Protein AF-A0A9E2DQK9-F1 (afdb_monomer)

Nearest PDB structures (foldseek):
  6omr-assembly1_B  TM=9.273E-01  e=5.632E-15  Streptomyces platensis
  8sma-assembly2_J  TM=7.903E-01  e=8.355E-11  Litorilinea aerophila
  8sm7-assembly2_G  TM=8.097E-01  e=6.179E-10  Paenibacillus sp. Y412MC10
  8fum-assembly1_H  TM=8.083E-01  e=1.245E-09  Rhodococcus wratislaviensis NBRC 100605
  6m1w-assembly1_B-2  TM=7.989E-01  e=7.170E-09  Rhodococcus wratislaviensis

Foldseek 3Di:
DPDLVVLLVVLVVVLVVVAQEDEDELAEPVDGPLDPSCLSVLVSCLVSNYEYEHEFCRYPDNDPPPCPCPVPPNCSVVCCVLVSLVSNLRNLCSCLLSCSCVVRVRHAYEYEDSAALCVLVSQVVQQVCCVVPVVPRPPNDPDRSLVSCLRHAAYEDQQDLSNVVRCVRNPLLRAAYDQPPPDPPGCPPNSVVSLCVSCVPPDPVSSCNHHPVNCCVSRVDD

pLDDT: mean 92.88, std 10.46, range [49.72, 98.81]

Secondary structure (DSSP, 8-state):
---HHHHHHHHHHHHHTT--EEEEES--TTS-TTSGGGHHHHHHHHHTT-EEEEESS--S-----TTSSTTTTSSHHHHHHHHHHHTTHHHHHHHHHTTHHHH-TT--EEEESS-SHHHHHHHHHHHHHHHHHTTT-SSPPSS-HHHHHHHHEEEEESS-HHHHHTHHHH-GGGEEE---TTSTTS-TT-HHHHHHHHTTTS-HHHHHIIIIIHHHHHHT--

Structure (mmCIF, N/CA/C/O backbone):
data_AF-A0A9E2DQK9-F1
#
_entry.id   AF-A0A9E2DQK9-F1
#
loop_
_atom_site.group_PDB
_atom_site.id
_atom_site.type_symbol
_atom_site.label_atom_id
_atom_site.label_alt_id
_atom_site.la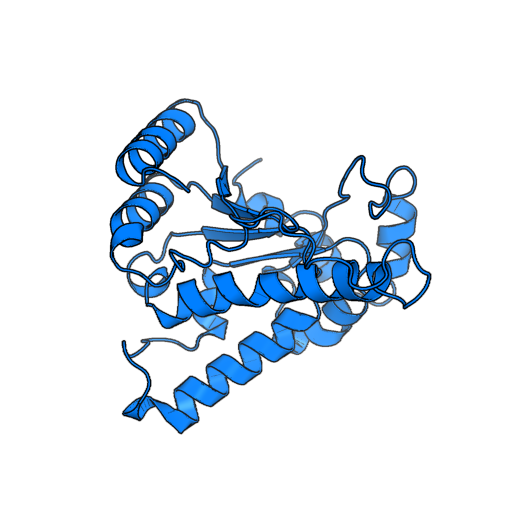bel_comp_id
_atom_site.label_asym_id
_atom_site.label_entity_id
_atom_site.label_seq_id
_atom_site.pdbx_PDB_ins_code
_atom_site.Cartn_x
_atom_site.Cartn_y
_atom_site.Cartn_z
_atom_site.occupancy
_atom_site.B_iso_or_equiv
_atom_site.auth_seq_id
_atom_site.auth_comp_id
_atom_site.auth_asym_id
_atom_site.auth_atom_id
_atom_site.pdbx_PDB_model_num
ATOM 1 N N . MET A 1 1 ? 12.328 -12.693 -3.551 1.00 64.44 1 MET A N 1
ATOM 2 C CA . MET A 1 1 ? 11.621 -13.554 -4.531 1.00 64.44 1 MET A CA 1
ATOM 3 C C . MET A 1 1 ? 12.653 -14.194 -5.448 1.00 64.44 1 MET A C 1
ATOM 5 O O . MET A 1 1 ? 13.325 -13.473 -6.171 1.00 64.44 1 MET A O 1
ATOM 9 N N . ILE A 1 2 ? 12.853 -15.509 -5.353 1.00 76.00 2 ILE A N 1
ATOM 10 C CA . ILE A 1 2 ? 14.052 -16.164 -5.909 1.00 76.00 2 ILE A CA 1
ATOM 11 C C . ILE A 1 2 ? 13.839 -16.570 -7.382 1.00 76.00 2 ILE A C 1
ATOM 13 O O . ILE A 1 2 ? 14.651 -16.201 -8.230 1.00 76.00 2 ILE A O 1
ATOM 17 N N . ASP A 1 3 ? 12.707 -17.207 -7.713 1.00 91.00 3 ASP A N 1
ATOM 18 C CA . ASP A 1 3 ? 12.372 -17.692 -9.065 1.00 91.00 3 ASP A CA 1
ATOM 19 C C . ASP A 1 3 ? 10.977 -17.214 -9.514 1.00 91.00 3 ASP A C 1
ATOM 21 O O . ASP A 1 3 ? 9.952 -17.694 -9.030 1.00 91.00 3 ASP A O 1
ATOM 25 N N . LEU A 1 4 ? 10.946 -16.286 -10.476 1.00 93.19 4 LEU A N 1
ATOM 26 C CA . LEU A 1 4 ? 9.712 -15.691 -11.000 1.00 93.19 4 LEU A CA 1
ATOM 27 C C . LEU A 1 4 ? 8.850 -16.670 -11.804 1.00 93.19 4 LEU A C 1
ATOM 29 O O . LEU A 1 4 ? 7.625 -16.557 -11.797 1.00 93.19 4 LEU A O 1
ATOM 33 N N . GLN A 1 5 ? 9.457 -17.638 -12.494 1.00 94.50 5 GLN A N 1
ATOM 34 C CA . GLN A 1 5 ? 8.692 -18.617 -13.267 1.00 94.50 5 GLN A CA 1
ATOM 35 C C . GLN A 1 5 ? 7.930 -19.560 -12.339 1.00 94.50 5 GLN A C 1
ATOM 37 O O . GLN A 1 5 ? 6.787 -19.916 -12.626 1.00 94.50 5 GLN A O 1
ATOM 42 N N . GLN A 1 6 ? 8.549 -19.946 -11.223 1.00 96.69 6 GLN A N 1
ATOM 43 C CA . GLN A 1 6 ? 7.871 -20.719 -10.187 1.00 96.69 6 GLN A CA 1
ATOM 44 C C . GLN A 1 6 ? 6.824 -19.880 -9.458 1.00 96.69 6 GLN A C 1
ATOM 46 O O . GLN A 1 6 ? 5.731 -20.384 -9.222 1.00 96.69 6 GLN A O 1
ATOM 51 N N . SER A 1 7 ? 7.094 -18.596 -9.184 1.00 96.38 7 SER A N 1
ATOM 52 C CA . SER A 1 7 ? 6.088 -17.697 -8.602 1.00 96.38 7 SER A CA 1
ATOM 53 C C . SER A 1 7 ? 4.817 -17.628 -9.450 1.00 96.38 7 SER A C 1
ATOM 55 O O . SER A 1 7 ? 3.735 -17.771 -8.900 1.00 96.38 7 SER A O 1
ATOM 57 N N . VAL A 1 8 ? 4.926 -17.508 -10.779 1.00 97.88 8 VAL A N 1
ATOM 58 C CA . VAL A 1 8 ? 3.760 -17.517 -11.687 1.00 97.88 8 VAL A CA 1
ATOM 59 C C . VAL A 1 8 ? 2.959 -18.817 -11.574 1.00 97.88 8 VAL A C 1
ATOM 61 O O . VAL A 1 8 ? 1.744 -18.776 -11.396 1.00 97.88 8 VAL A O 1
ATOM 64 N N . LYS A 1 9 ? 3.628 -19.977 -11.614 1.00 97.88 9 LYS A N 1
ATOM 65 C CA . LYS A 1 9 ? 2.953 -21.278 -11.446 1.00 97.88 9 LYS A CA 1
ATOM 66 C C . LYS A 1 9 ? 2.258 -21.389 -10.092 1.00 97.88 9 LYS A C 1
ATOM 68 O O . LYS A 1 9 ? 1.197 -22.002 -9.993 1.00 97.88 9 LYS A O 1
ATOM 73 N N . GLU A 1 10 ? 2.856 -20.808 -9.058 1.00 97.94 10 GLU A N 1
ATOM 74 C CA . GLU A 1 10 ? 2.283 -20.802 -7.722 1.00 97.94 10 GLU A CA 1
ATOM 75 C C . GLU A 1 10 ? 1.026 -19.932 -7.650 1.00 97.94 10 GLU A C 1
ATOM 77 O O . GLU A 1 10 ? 0.042 -20.381 -7.068 1.00 97.94 10 GLU A O 1
ATOM 82 N N . VAL A 1 11 ? 0.996 -18.769 -8.319 1.00 98.31 11 VAL A N 1
ATOM 83 C CA . VAL A 1 11 ? -0.226 -17.951 -8.467 1.00 98.31 11 VAL A CA 1
ATOM 84 C C . VAL A 1 11 ? -1.362 -18.777 -9.067 1.00 98.31 11 VAL A C 1
ATOM 86 O O . VAL A 1 11 ? -2.445 -18.859 -8.488 1.00 98.31 11 VAL A O 1
ATOM 89 N N . GLU A 1 12 ? -1.109 -19.461 -10.184 1.00 97.69 12 GLU A N 1
ATOM 90 C CA . GLU A 1 12 ? -2.116 -20.307 -10.835 1.00 97.69 12 GLU A CA 1
ATOM 91 C C . GLU A 1 12 ? -2.597 -21.443 -9.918 1.00 97.69 12 GLU A C 1
ATOM 93 O O . GLU A 1 12 ? -3.779 -21.802 -9.910 1.00 97.69 12 GLU A O 1
ATOM 98 N N . ARG A 1 13 ? -1.680 -22.043 -9.148 1.00 98.38 13 ARG A N 1
ATOM 99 C CA . ARG A 1 13 ? -1.986 -23.141 -8.226 1.00 98.38 13 ARG A CA 1
ATOM 100 C C . ARG A 1 13 ? -2.865 -22.669 -7.070 1.00 98.38 13 ARG A C 1
ATOM 102 O O . ARG A 1 13 ? -3.859 -23.331 -6.772 1.00 98.38 13 ARG A O 1
ATOM 109 N N . VAL A 1 14 ? -2.519 -21.554 -6.423 1.00 98.00 14 VAL A N 1
ATOM 110 C CA . VAL A 1 14 ? -3.283 -21.035 -5.276 1.00 98.00 14 VAL A CA 1
ATOM 111 C C . VAL A 1 14 ? -4.630 -20.464 -5.713 1.00 98.00 14 VAL A C 1
ATOM 113 O O . VAL A 1 14 ? -5.622 -20.681 -5.020 1.00 98.00 14 VAL A O 1
ATOM 116 N N . ALA A 1 15 ? -4.709 -19.856 -6.901 1.00 97.50 15 ALA A N 1
ATOM 117 C CA . ALA A 1 15 ? -5.976 -19.422 -7.484 1.00 97.50 15 ALA A CA 1
ATOM 118 C C . ALA A 1 15 ? -6.939 -20.602 -7.687 1.00 97.50 15 ALA A C 1
ATOM 120 O O . ALA A 1 15 ? -8.089 -20.549 -7.254 1.00 97.50 15 ALA A O 1
ATOM 121 N N . LYS A 1 16 ? -6.460 -21.724 -8.250 1.00 97.69 16 LYS A N 1
ATOM 122 C CA . LYS A 1 16 ? -7.256 -22.964 -8.383 1.00 97.69 16 LYS A CA 1
ATOM 123 C C . LYS A 1 16 ? -7.689 -23.545 -7.036 1.00 97.69 16 LYS A C 1
ATOM 125 O O . LYS A 1 16 ? -8.724 -24.199 -6.966 1.00 97.69 16 LYS A O 1
ATOM 130 N N . ALA A 1 17 ? -6.908 -23.316 -5.983 1.00 97.88 17 ALA A N 1
ATOM 131 C CA . ALA A 1 17 ? -7.240 -23.727 -4.623 1.00 97.88 17 ALA A CA 1
ATOM 132 C C . ALA A 1 17 ? -8.202 -22.759 -3.902 1.00 97.88 17 ALA A C 1
ATOM 134 O O . ALA A 1 17 ? -8.588 -23.033 -2.769 1.00 97.88 17 ALA A O 1
ATOM 135 N N . GLY A 1 18 ? -8.608 -21.655 -4.540 1.00 96.25 18 GLY A N 1
ATOM 136 C CA . GLY A 1 18 ? -9.564 -20.691 -3.991 1.00 96.25 18 GLY A CA 1
ATOM 137 C C . GLY A 1 18 ? -8.944 -19.572 -3.151 1.00 96.25 18 GLY A C 1
ATOM 138 O O . GLY A 1 18 ? -9.682 -18.812 -2.524 1.00 96.25 18 GLY A O 1
ATOM 139 N N . TYR A 1 19 ? -7.613 -19.436 -3.134 1.00 97.38 19 TYR A N 1
ATOM 140 C CA . TYR A 1 19 ? -6.969 -18.278 -2.513 1.00 97.38 19 TYR A CA 1
ATOM 141 C C . TYR A 1 19 ? -7.303 -16.999 -3.288 1.00 97.38 19 TYR A C 1
ATOM 143 O O . TYR A 1 19 ? -7.484 -17.019 -4.503 1.00 97.38 19 TYR A O 1
ATOM 151 N N . ARG A 1 20 ? -7.360 -15.875 -2.567 1.00 96.69 20 ARG A N 1
ATOM 152 C CA . ARG A 1 20 ? -7.659 -14.537 -3.114 1.00 96.69 20 ARG A CA 1
ATOM 153 C C . ARG A 1 20 ? -6.487 -13.566 -3.041 1.00 96.69 20 ARG A C 1
ATOM 155 O O . ARG A 1 20 ? -6.565 -12.468 -3.577 1.00 96.69 20 ARG A O 1
ATOM 162 N N . SER A 1 21 ? -5.417 -13.949 -2.353 1.00 97.94 21 SER A N 1
ATOM 163 C CA . SER A 1 21 ? -4.237 -13.115 -2.171 1.00 97.94 21 SER A CA 1
ATOM 164 C C . SER A 1 21 ? -2.979 -13.969 -2.083 1.00 97.94 21 SER A C 1
ATOM 166 O O . SER A 1 21 ? -3.028 -15.112 -1.618 1.00 97.94 21 SER A O 1
ATOM 168 N N . ILE A 1 22 ? -1.859 -13.390 -2.502 1.00 97.44 22 ILE A N 1
ATOM 169 C CA . ILE A 1 22 ? -0.510 -13.879 -2.222 1.00 97.44 22 ILE A CA 1
ATOM 170 C C . ILE A 1 22 ? 0.263 -12.813 -1.455 1.00 97.44 22 ILE A C 1
ATOM 172 O O . ILE A 1 22 ? 0.063 -11.618 -1.662 1.00 97.44 22 ILE A O 1
ATOM 176 N N . LYS A 1 23 ? 1.206 -13.246 -0.620 1.00 96.06 23 LYS A N 1
ATOM 177 C CA . LYS A 1 23 ? 2.165 -12.353 0.030 1.00 96.06 23 LYS A CA 1
ATOM 178 C C . LYS A 1 23 ? 3.494 -12.386 -0.711 1.00 96.06 23 LYS A C 1
ATOM 180 O O . LYS A 1 23 ? 4.054 -13.461 -0.929 1.00 96.06 23 LYS A O 1
ATOM 185 N N . ILE A 1 24 ? 4.014 -11.215 -1.059 1.00 94.81 24 ILE A N 1
ATOM 186 C CA . ILE A 1 24 ? 5.374 -11.038 -1.577 1.00 94.81 24 ILE A CA 1
ATOM 187 C C . ILE A 1 24 ? 6.130 -10.026 -0.693 1.00 94.81 24 ILE A C 1
ATOM 189 O O . ILE A 1 24 ? 5.481 -9.261 0.021 1.00 94.81 24 ILE A O 1
ATOM 193 N N . PRO A 1 25 ? 7.478 -10.037 -0.692 1.00 93.00 25 PRO A N 1
ATOM 194 C CA . PRO A 1 25 ? 8.294 -9.053 0.029 1.00 93.00 25 PRO A CA 1
ATOM 195 C C . PRO A 1 25 ? 7.856 -7.606 -0.214 1.00 93.00 25 PRO A C 1
ATOM 197 O O . PRO A 1 25 ? 7.526 -7.276 -1.354 1.00 93.00 25 PRO A O 1
ATOM 200 N N . LEU A 1 26 ? 7.914 -6.733 0.797 1.00 92.69 26 LEU A N 1
ATOM 201 C CA . LEU A 1 26 ? 7.626 -5.298 0.621 1.00 92.69 26 LEU A CA 1
ATOM 202 C C . LEU A 1 26 ? 8.473 -4.686 -0.500 1.00 92.69 26 LEU A C 1
ATOM 204 O O . LEU A 1 26 ? 7.961 -4.000 -1.387 1.00 92.69 26 LEU A O 1
ATOM 208 N N . THR A 1 27 ? 9.771 -4.992 -0.472 1.00 89.38 27 THR A N 1
ATOM 209 C CA . THR A 1 27 ? 10.747 -4.657 -1.506 1.00 89.38 27 THR A CA 1
ATOM 210 C C . THR A 1 27 ? 11.687 -5.834 -1.755 1.00 89.38 27 THR A C 1
ATOM 212 O O . THR A 1 27 ? 11.859 -6.731 -0.928 1.00 89.38 27 THR A O 1
ATOM 215 N N . VAL A 1 28 ? 12.293 -5.841 -2.940 1.00 89.75 28 VAL A N 1
ATOM 216 C CA . VAL A 1 28 ? 13.415 -6.716 -3.284 1.00 89.75 28 VAL A CA 1
ATOM 217 C C . VAL A 1 28 ? 14.473 -5.812 -3.900 1.00 89.75 28 VAL A C 1
ATOM 219 O O . VAL A 1 28 ? 14.380 -5.474 -5.078 1.00 89.75 28 VAL A O 1
ATOM 222 N N . ASP A 1 29 ? 15.436 -5.362 -3.100 1.00 84.75 29 ASP A N 1
ATOM 223 C CA . ASP A 1 29 ? 16.314 -4.240 -3.471 1.00 84.75 29 ASP A CA 1
ATOM 224 C C . ASP A 1 29 ? 17.195 -4.578 -4.689 1.00 84.75 29 ASP A C 1
ATOM 226 O O . ASP A 1 29 ? 17.381 -3.757 -5.587 1.00 84.75 29 ASP A O 1
ATOM 230 N N . SER A 1 30 ? 17.631 -5.835 -4.804 1.00 89.38 30 SER A N 1
ATOM 231 C CA . SER A 1 30 ? 18.366 -6.350 -5.971 1.00 89.38 30 SER A CA 1
ATOM 232 C C . SER A 1 30 ? 17.508 -6.535 -7.229 1.00 89.38 30 SER A C 1
ATOM 234 O O . SER A 1 30 ? 18.040 -6.761 -8.318 1.00 89.38 30 SER A O 1
ATOM 236 N N . ARG A 1 31 ? 16.179 -6.473 -7.099 1.00 91.81 31 ARG A N 1
ATOM 237 C CA . ARG A 1 31 ? 15.218 -6.774 -8.165 1.00 91.81 31 ARG A CA 1
ATOM 238 C C . ARG A 1 31 ? 13.923 -5.970 -7.965 1.00 91.81 31 ARG A C 1
ATOM 240 O O . ARG A 1 31 ? 12.895 -6.550 -7.604 1.00 91.81 31 ARG A O 1
ATOM 247 N N . PRO A 1 32 ? 13.940 -4.646 -8.181 1.00 93.94 32 PRO A N 1
ATOM 248 C CA . PRO A 1 32 ? 12.793 -3.785 -7.907 1.00 93.94 32 PRO A CA 1
ATOM 249 C C . PRO A 1 32 ? 11.595 -4.083 -8.826 1.00 93.94 32 PRO A C 1
ATOM 251 O O . PRO A 1 32 ? 11.745 -4.466 -9.987 1.00 93.94 32 PRO A O 1
ATOM 254 N N . TYR A 1 33 ? 10.3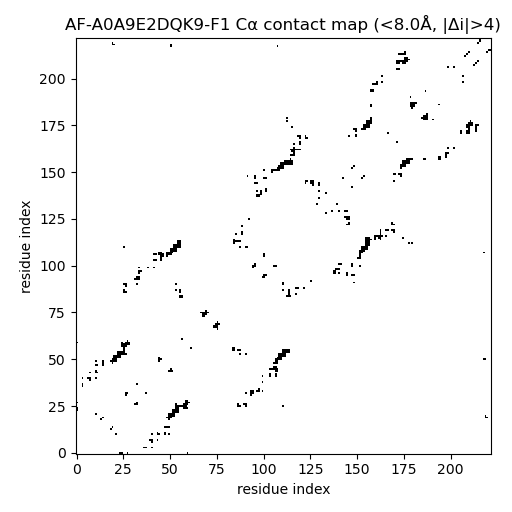78 -3.885 -8.312 1.00 96.38 33 TYR A N 1
ATOM 255 C CA . TYR A 1 33 ? 9.118 -4.295 -8.957 1.00 96.38 33 TYR A CA 1
ATOM 256 C C . TYR A 1 33 ? 8.768 -3.583 -10.275 1.00 96.38 33 TYR A C 1
ATOM 258 O O . TYR A 1 33 ? 7.809 -3.964 -10.945 1.00 96.38 33 TYR A O 1
ATOM 266 N N . ASN A 1 34 ? 9.549 -2.580 -10.681 1.00 97.25 34 ASN A N 1
ATOM 267 C CA . ASN A 1 34 ? 9.418 -1.917 -11.977 1.00 97.25 34 ASN A CA 1
ATOM 268 C C . ASN A 1 34 ? 10.087 -2.683 -13.132 1.00 97.25 34 ASN A C 1
ATOM 270 O O . ASN A 1 34 ? 9.922 -2.287 -14.287 1.00 97.25 34 ASN A O 1
ATOM 274 N N . LEU A 1 35 ? 10.871 -3.729 -12.848 1.00 97.12 35 LEU A N 1
ATOM 275 C CA . LEU A 1 35 ? 11.605 -4.458 -13.878 1.00 97.12 35 LEU A CA 1
ATOM 276 C C . LEU A 1 35 ? 10.680 -5.323 -14.762 1.00 97.12 35 LEU A C 1
ATOM 278 O O . LEU A 1 35 ? 9.749 -5.948 -14.247 1.00 97.12 35 LEU A O 1
ATOM 282 N N . PRO A 1 36 ? 10.961 -5.443 -16.080 1.00 96.38 36 PRO A N 1
ATOM 283 C CA . PRO A 1 36 ? 10.122 -6.200 -17.020 1.00 96.38 36 PRO A CA 1
ATOM 284 C C . PRO A 1 36 ? 9.942 -7.684 -16.684 1.00 96.38 36 PRO A C 1
ATOM 286 O O . PRO A 1 36 ? 8.976 -8.307 -17.110 1.00 96.38 36 PRO A O 1
ATOM 289 N N . GLU A 1 37 ? 10.861 -8.277 -15.930 1.00 95.75 37 GLU A N 1
ATOM 290 C CA . GLU A 1 37 ? 10.786 -9.682 -15.521 1.00 95.75 37 GLU A CA 1
ATOM 291 C C . GLU A 1 37 ? 9.571 -10.003 -14.636 1.00 95.75 37 GLU A C 1
ATOM 293 O O . GLU A 1 37 ? 9.071 -11.130 -14.679 1.00 95.75 37 GLU A O 1
ATOM 298 N N . TYR A 1 38 ? 9.035 -9.016 -13.910 1.00 97.56 38 TYR A N 1
ATOM 299 C CA . TYR A 1 38 ? 7.808 -9.176 -13.128 1.00 97.56 38 TYR A CA 1
ATOM 300 C C . TYR A 1 38 ? 6.529 -9.150 -13.971 1.00 97.56 38 TYR A C 1
ATOM 302 O O . TYR A 1 38 ? 5.470 -9.512 -13.467 1.00 97.56 38 TYR A O 1
ATOM 310 N N . GLU A 1 39 ? 6.600 -8.780 -15.254 1.00 97.94 39 GLU A N 1
ATOM 311 C CA . GLU A 1 39 ? 5.422 -8.607 -16.114 1.00 97.94 39 GLU A CA 1
ATOM 312 C C . GLU A 1 39 ? 4.524 -9.849 -16.133 1.00 97.94 39 GLU A C 1
ATOM 314 O O . GLU A 1 39 ? 3.304 -9.747 -16.042 1.00 97.94 39 GLU A O 1
ATOM 319 N N . ARG A 1 40 ? 5.130 -11.041 -16.191 1.00 98.06 40 ARG A N 1
ATOM 320 C CA . ARG A 1 40 ? 4.380 -12.305 -16.182 1.00 98.06 40 ARG A CA 1
ATOM 321 C C . ARG A 1 40 ? 3.721 -12.592 -14.837 1.00 98.06 40 ARG A C 1
ATOM 323 O O . ARG A 1 40 ? 2.669 -13.218 -14.817 1.00 98.06 40 ARG A O 1
ATOM 330 N N . LEU A 1 41 ? 4.331 -12.155 -13.736 1.00 98.19 41 LEU A N 1
ATOM 331 C CA . LEU A 1 41 ? 3.739 -12.280 -12.407 1.00 98.19 41 LEU A CA 1
ATOM 332 C C . LEU A 1 41 ? 2.539 -11.340 -12.265 1.00 98.19 41 LEU A C 1
ATOM 334 O O . LEU A 1 41 ? 1.490 -11.768 -11.800 1.00 98.19 41 LEU A O 1
ATOM 338 N N . TRP A 1 42 ? 2.669 -10.093 -12.723 1.00 98.62 42 TRP A N 1
ATOM 339 C CA . TRP A 1 42 ? 1.582 -9.110 -12.736 1.00 98.62 42 TRP A CA 1
ATOM 340 C C . TRP A 1 42 ? 0.395 -9.569 -13.575 1.00 98.62 42 TRP A C 1
ATOM 342 O O . TRP A 1 42 ? -0.732 -9.521 -13.085 1.00 98.62 42 TRP A O 1
ATOM 352 N N . ALA A 1 43 ? 0.657 -10.084 -14.778 1.00 98.69 43 ALA A N 1
ATOM 353 C CA . ALA A 1 43 ? -0.369 -10.677 -15.627 1.00 98.69 43 ALA A CA 1
ATOM 354 C C . ALA A 1 43 ? -1.066 -11.850 -14.923 1.00 98.69 43 ALA A C 1
ATOM 356 O O . ALA A 1 43 ? -2.284 -11.852 -14.810 1.00 98.69 43 ALA A O 1
ATOM 357 N N . ALA A 1 44 ? -0.305 -12.796 -14.358 1.00 98.56 44 ALA A N 1
ATOM 358 C CA . ALA A 1 44 ? -0.880 -13.947 -13.664 1.00 98.56 44 ALA A CA 1
ATOM 359 C C . ALA A 1 44 ? -1.755 -13.537 -12.469 1.00 98.56 44 ALA A C 1
ATOM 361 O O . ALA A 1 44 ? -2.834 -14.093 -12.281 1.00 98.56 44 ALA A O 1
ATOM 362 N N . CYS A 1 45 ? -1.326 -12.556 -11.669 1.00 98.69 45 CYS A N 1
ATOM 363 C CA . CYS A 1 45 ? -2.141 -12.051 -10.567 1.00 98.69 45 CYS A CA 1
ATOM 364 C C . CYS A 1 45 ? -3.432 -11.388 -11.069 1.00 98.69 45 CYS A C 1
ATOM 366 O O . CYS A 1 45 ? -4.497 -11.629 -10.506 1.00 98.69 45 CYS A O 1
ATOM 368 N N . ALA A 1 46 ? -3.349 -10.589 -12.137 1.00 98.50 46 ALA A N 1
ATOM 369 C CA . ALA A 1 46 ? -4.502 -9.915 -12.726 1.00 98.50 46 ALA A CA 1
ATOM 370 C C . ALA A 1 46 ? -5.501 -10.894 -13.367 1.00 98.50 46 ALA A C 1
ATOM 372 O O . ALA A 1 46 ? -6.699 -10.774 -13.130 1.00 98.50 46 ALA A O 1
ATOM 373 N N . ASP A 1 47 ? -5.019 -11.874 -14.132 1.00 98.31 47 ASP A N 1
ATOM 374 C CA . ASP A 1 47 ? -5.840 -12.860 -14.850 1.00 98.31 47 ASP A CA 1
ATOM 375 C C . ASP A 1 47 ? -6.582 -13.818 -13.904 1.00 98.31 47 ASP A C 1
ATOM 377 O O . ASP A 1 47 ? -7.598 -14.410 -14.275 1.00 98.31 47 ASP A O 1
ATOM 381 N N . HIS A 1 48 ? -6.074 -13.980 -12.679 1.00 97.88 48 HIS A N 1
ATOM 382 C CA . HIS A 1 48 ? -6.624 -14.880 -11.666 1.00 97.88 48 HIS A CA 1
ATOM 383 C C . HIS A 1 48 ? -7.311 -14.170 -10.491 1.00 97.88 48 HIS A C 1
ATOM 385 O O . HIS A 1 48 ? -7.659 -14.837 -9.515 1.00 97.88 48 HIS A O 1
ATOM 391 N N . ASP A 1 49 ? -7.510 -12.849 -10.564 1.00 97.06 49 ASP A N 1
ATOM 392 C CA . ASP A 1 49 ? -8.078 -12.036 -9.477 1.00 97.06 49 ASP A CA 1
ATOM 393 C C . ASP A 1 49 ? -7.350 -12.234 -8.128 1.00 97.06 49 ASP A C 1
ATOM 395 O O . ASP A 1 49 ? -7.958 -12.216 -7.053 1.00 97.06 49 ASP A O 1
ATOM 399 N N . ILE A 1 50 ? -6.032 -12.442 -8.180 1.00 98.38 50 ILE A N 1
ATOM 400 C CA . ILE A 1 50 ? -5.179 -12.585 -7.001 1.00 98.38 50 ILE A CA 1
ATOM 401 C C . ILE A 1 50 ? -4.663 -11.208 -6.592 1.00 98.38 50 ILE A C 1
ATOM 403 O O . ILE A 1 50 ? -3.929 -10.544 -7.327 1.00 98.38 50 ILE A O 1
ATOM 407 N N . VAL A 1 51 ? -5.016 -10.794 -5.376 1.00 98.62 51 VAL A N 1
ATOM 408 C CA . VAL A 1 51 ? -4.494 -9.574 -4.761 1.00 98.62 51 VAL A CA 1
ATOM 409 C C . VAL A 1 51 ? -3.032 -9.786 -4.364 1.00 98.62 51 VAL A C 1
ATOM 411 O O . VAL A 1 51 ? -2.675 -10.789 -3.749 1.00 98.62 51 VAL A O 1
ATOM 414 N N . VAL A 1 52 ? -2.170 -8.830 -4.697 1.00 98.62 52 VAL A N 1
ATOM 415 C CA . VAL A 1 52 ? -0.766 -8.840 -4.269 1.00 98.62 52 VAL A CA 1
ATOM 416 C C . VAL A 1 52 ? -0.638 -8.114 -2.929 1.00 98.62 52 VAL A C 1
ATOM 418 O O . VAL A 1 52 ? -0.750 -6.892 -2.873 1.00 98.62 52 VAL A O 1
ATOM 421 N N . SER A 1 53 ? -0.397 -8.845 -1.843 1.00 98.19 53 SER A N 1
ATOM 422 C CA . SER A 1 53 ? -0.133 -8.278 -0.516 1.00 98.19 53 SER A CA 1
ATOM 423 C C . SER A 1 53 ? 1.370 -8.072 -0.290 1.00 98.19 53 SER A C 1
ATOM 425 O O . SER A 1 53 ? 2.158 -9.017 -0.347 1.00 98.19 53 SER A O 1
ATOM 427 N N . LEU A 1 54 ? 1.753 -6.824 -0.030 1.00 96.81 54 LEU A N 1
ATOM 428 C CA . LEU A 1 54 ? 3.121 -6.353 0.197 1.00 96.81 54 LEU A CA 1
ATOM 429 C C . LEU A 1 54 ? 3.244 -5.942 1.664 1.00 96.81 54 LEU A C 1
ATOM 431 O O . LEU A 1 54 ? 2.704 -4.911 2.047 1.00 96.81 54 LEU A O 1
ATOM 435 N N . HIS A 1 55 ? 3.886 -6.767 2.482 1.00 94.56 55 HIS A N 1
ATOM 436 C CA . HIS A 1 55 ? 3.817 -6.653 3.942 1.00 94.56 55 HIS A CA 1
ATOM 437 C C . HIS A 1 55 ? 5.073 -6.026 4.536 1.00 94.56 55 HIS A C 1
ATOM 439 O O . HIS A 1 55 ? 6.166 -6.392 4.105 1.00 94.56 55 HIS A O 1
ATOM 445 N N . ALA A 1 56 ? 4.928 -5.134 5.518 1.00 90.75 56 ALA A N 1
ATOM 446 C CA . ALA A 1 56 ? 6.045 -4.543 6.255 1.00 90.75 56 ALA A CA 1
ATOM 447 C C . ALA A 1 56 ? 7.022 -5.603 6.797 1.00 90.75 56 ALA A C 1
ATOM 449 O O . ALA A 1 56 ? 6.629 -6.756 6.989 1.00 90.75 56 ALA A O 1
ATOM 450 N N . PHE A 1 57 ? 8.286 -5.211 6.999 1.00 84.19 57 PHE A N 1
ATOM 451 C CA . PHE A 1 57 ? 9.350 -6.043 7.589 1.00 84.19 57 PHE A CA 1
ATOM 452 C C . PHE A 1 57 ? 9.574 -7.386 6.876 1.00 84.19 57 PHE A C 1
ATOM 454 O O . PHE A 1 57 ? 9.755 -8.430 7.500 1.00 84.19 57 PHE A O 1
ATOM 461 N N . THR A 1 58 ? 9.465 -7.397 5.544 1.00 82.50 58 THR A N 1
ATOM 462 C CA . THR A 1 58 ? 9.661 -8.621 4.749 1.00 82.50 58 THR A CA 1
ATOM 463 C C . THR A 1 58 ? 10.564 -8.404 3.544 1.00 82.50 58 THR A C 1
ATOM 465 O O . THR A 1 58 ? 10.372 -9.035 2.502 1.00 82.50 58 THR A O 1
ATOM 468 N N . GLU A 1 59 ? 11.525 -7.491 3.658 1.00 70.75 59 GLU A N 1
ATOM 469 C CA . GLU A 1 59 ? 12.530 -7.214 2.639 1.00 70.75 59 GLU A CA 1
ATOM 470 C C . GLU A 1 59 ? 13.346 -8.466 2.268 1.00 70.75 59 GLU A C 1
ATOM 472 O O . GLU A 1 59 ? 13.429 -9.452 2.996 1.00 70.75 59 GLU A O 1
ATOM 477 N N . SER A 1 60 ? 13.961 -8.461 1.080 1.00 55.19 60 SER A N 1
ATOM 478 C CA . SER A 1 60 ? 14.820 -9.578 0.654 1.00 55.19 60 SER A CA 1
ATOM 479 C C . SER A 1 60 ? 16.091 -9.746 1.491 1.00 55.19 60 SER A C 1
ATOM 481 O O . SER A 1 60 ? 16.748 -10.779 1.374 1.00 55.19 60 SER A O 1
ATOM 483 N N . GLU A 1 61 ? 16.438 -8.734 2.280 1.00 55.91 61 GLU A N 1
ATOM 484 C CA . GLU A 1 61 ? 17.578 -8.712 3.184 1.00 55.91 61 GLU A CA 1
ATOM 485 C C . GLU A 1 61 ? 17.089 -8.186 4.539 1.00 55.91 61 GLU A C 1
ATOM 487 O O . GLU A 1 61 ? 16.902 -6.982 4.696 1.00 55.91 61 GLU A O 1
ATOM 492 N N . ASP A 1 6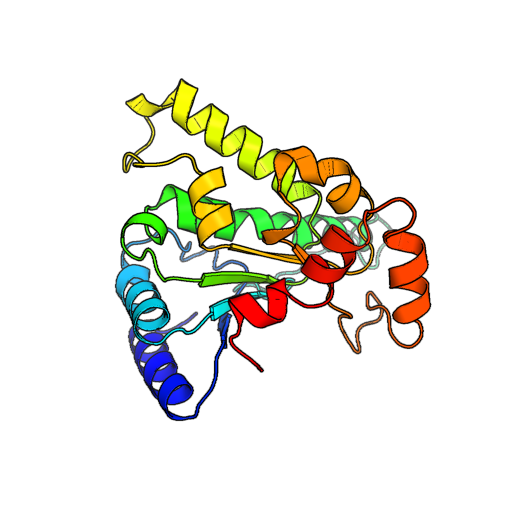2 ? 16.909 -9.082 5.518 1.00 49.72 62 ASP A N 1
ATOM 493 C CA . ASP A 1 62 ? 16.690 -8.744 6.940 1.00 49.72 62 ASP A CA 1
ATOM 494 C C . ASP A 1 62 ? 18.004 -8.241 7.559 1.00 49.72 62 ASP A C 1
ATOM 496 O O . ASP A 1 62 ? 18.522 -8.773 8.541 1.00 49.72 62 ASP A O 1
ATOM 500 N N . HIS A 1 63 ? 18.653 -7.287 6.898 1.00 51.81 63 HIS A N 1
ATOM 501 C CA . HIS A 1 63 ? 19.875 -6.703 7.414 1.00 51.81 63 HIS A CA 1
ATOM 502 C C . HIS A 1 63 ? 19.442 -5.575 8.331 1.00 51.81 63 HIS A C 1
ATOM 504 O O . HIS A 1 63 ? 19.236 -4.441 7.897 1.00 51.81 63 HIS A O 1
ATOM 510 N N . TYR A 1 64 ? 19.321 -5.909 9.619 1.00 54.25 64 TYR A N 1
ATOM 511 C CA . TYR A 1 64 ? 19.647 -4.949 10.661 1.00 54.25 64 TYR A CA 1
ATOM 512 C C . TYR A 1 64 ? 20.952 -4.293 10.222 1.00 54.25 64 TYR A C 1
ATOM 514 O O . TYR A 1 64 ? 21.950 -5.002 10.046 1.00 54.25 64 TYR A O 1
ATOM 522 N N . PRO A 1 65 ? 20.953 -2.994 9.903 1.00 55.78 65 PRO A N 1
ATOM 523 C CA . PRO A 1 65 ? 22.199 -2.375 9.518 1.00 55.78 65 PRO A CA 1
ATOM 524 C C . PRO A 1 65 ? 23.161 -2.534 10.700 1.00 55.78 65 PRO A C 1
ATOM 526 O O . PRO A 1 65 ? 22.745 -2.291 11.831 1.00 55.78 65 PRO A O 1
ATOM 529 N N . GLU A 1 66 ? 24.382 -3.023 10.438 1.00 60.06 66 GLU A N 1
ATOM 530 C CA . GLU A 1 66 ? 25.371 -3.360 11.475 1.00 60.06 66 GLU A CA 1
ATOM 531 C C . GLU A 1 66 ? 25.413 -2.254 12.539 1.00 60.06 66 GLU A C 1
ATOM 533 O O . GLU A 1 66 ? 25.830 -1.130 12.268 1.00 60.06 66 GLU A O 1
ATOM 538 N N . ASP A 1 67 ? 24.867 -2.600 13.706 1.00 59.31 67 ASP A N 1
ATOM 539 C CA . ASP A 1 67 ? 24.766 -1.827 14.939 1.00 59.31 67 ASP A CA 1
ATOM 540 C C . ASP A 1 67 ? 24.478 -0.319 14.783 1.00 59.31 67 ASP A C 1
ATOM 542 O O . ASP A 1 67 ? 25.333 0.543 14.989 1.00 59.31 67 ASP A O 1
ATOM 546 N N . TRP A 1 68 ? 23.219 0.038 14.498 1.00 61.22 68 TRP A N 1
ATOM 547 C CA . TRP A 1 68 ? 22.718 1.418 14.673 1.00 61.22 68 TRP A CA 1
ATOM 548 C C . TRP A 1 68 ? 22.553 1.810 16.160 1.00 61.22 68 TRP A C 1
ATOM 550 O O . TRP A 1 68 ? 21.784 2.719 16.492 1.00 61.22 68 TRP A O 1
ATOM 560 N N . GLY A 1 69 ? 23.245 1.114 17.069 1.00 58.16 69 GLY A N 1
ATOM 561 C CA . GLY A 1 69 ? 23.142 1.269 18.513 1.00 58.16 69 GLY A CA 1
ATOM 562 C C . GLY A 1 69 ? 21.751 0.920 19.033 1.00 58.16 69 GLY A C 1
ATOM 563 O O . GLY A 1 69 ? 21.205 1.633 19.882 1.00 58.16 69 GLY A O 1
ATOM 564 N N . GLU A 1 70 ? 21.148 -0.135 18.476 1.00 62.03 70 GLU A N 1
ATOM 565 C CA . GLU A 1 70 ? 19.823 -0.629 18.865 1.00 62.03 70 GLU A CA 1
ATOM 566 C C . GLU A 1 70 ? 19.833 -1.141 20.311 1.00 62.03 70 GLU A C 1
ATOM 568 O O . GLU A 1 70 ? 18.981 -0.749 21.109 1.00 62.03 70 GLU A O 1
ATOM 573 N N . GLU A 1 71 ? 20.865 -1.908 20.672 1.00 61.28 71 GLU A N 1
ATOM 574 C CA . GLU A 1 71 ? 21.098 -2.389 22.039 1.00 61.28 71 GLU A CA 1
ATOM 575 C C . GLU A 1 71 ? 21.907 -1.391 22.892 1.00 61.28 71 GLU A C 1
ATOM 577 O O . GLU A 1 71 ? 21.846 -1.419 24.121 1.00 61.28 71 GLU A O 1
ATOM 582 N N . GLU A 1 72 ? 22.630 -0.466 22.252 1.00 67.81 72 GLU A N 1
ATOM 583 C CA . GLU A 1 72 ? 23.543 0.484 22.910 1.00 67.81 72 GLU A CA 1
ATOM 584 C C . GLU A 1 72 ? 22.856 1.783 23.386 1.00 67.81 72 GLU A C 1
ATOM 586 O O . GLU A 1 72 ? 23.474 2.630 24.034 1.00 67.81 72 GLU A O 1
ATOM 591 N N . GLY A 1 73 ? 21.558 1.954 23.099 1.00 69.38 73 GLY A N 1
ATOM 592 C CA . GLY A 1 73 ? 20.764 3.104 23.551 1.00 69.38 73 GLY A CA 1
ATOM 593 C C . GLY A 1 73 ? 20.887 4.359 22.677 1.00 69.38 73 GLY A C 1
ATOM 594 O O . GLY A 1 73 ? 20.514 5.450 23.112 1.00 69.38 73 GLY A O 1
ATOM 595 N N . HIS A 1 74 ? 21.365 4.230 21.437 1.00 81.06 74 HIS A N 1
ATOM 596 C CA . HIS A 1 74 ? 21.513 5.349 20.495 1.00 81.06 74 HIS A CA 1
ATOM 597 C C . HIS A 1 74 ? 20.247 5.647 19.669 1.00 81.06 74 HIS A C 1
ATOM 599 O O . HIS A 1 74 ? 20.266 6.504 18.789 1.00 81.06 74 HIS A O 1
ATOM 605 N N . GLY A 1 75 ? 19.121 4.989 19.975 1.00 78.62 75 GLY A N 1
ATOM 606 C CA . GLY A 1 75 ? 17.835 5.217 19.304 1.00 78.62 75 GLY A CA 1
ATOM 607 C C . GLY A 1 75 ? 17.655 4.446 17.990 1.00 78.62 75 GLY A C 1
ATOM 608 O O . GLY A 1 75 ? 16.734 4.758 17.227 1.00 78.62 75 GLY A O 1
ATOM 609 N N . GLY A 1 76 ? 18.501 3.441 17.732 1.00 81.38 76 GLY A N 1
ATOM 610 C CA . GLY A 1 76 ? 18.437 2.581 16.546 1.00 81.38 76 GLY A CA 1
ATOM 611 C C . GLY A 1 76 ? 17.074 1.909 16.368 1.00 81.38 76 GLY A C 1
ATOM 612 O O . GLY A 1 76 ? 16.487 2.034 15.297 1.00 81.38 76 GLY A O 1
ATOM 613 N N . ALA A 1 77 ? 16.512 1.329 17.438 1.00 79.06 77 ALA A N 1
ATOM 614 C CA . ALA A 1 77 ? 15.199 0.669 17.415 1.00 79.06 77 ALA A CA 1
ATOM 615 C C . ALA A 1 77 ? 14.082 1.602 16.918 1.00 79.06 77 ALA A C 1
ATOM 617 O O . ALA A 1 77 ? 13.328 1.261 16.011 1.00 79.06 77 ALA A O 1
ATOM 618 N N . LEU A 1 78 ? 13.999 2.823 17.466 1.00 82.19 78 LEU A N 1
ATOM 619 C CA . LEU A 1 78 ? 12.983 3.800 17.057 1.00 82.19 78 LEU A CA 1
ATOM 620 C C . LEU A 1 78 ? 13.133 4.170 15.576 1.00 82.19 78 LEU A C 1
ATOM 622 O O . LEU A 1 78 ? 12.143 4.252 14.849 1.00 82.19 78 LEU A O 1
ATOM 626 N N . SER A 1 79 ? 14.373 4.392 15.136 1.00 82.69 79 SER A N 1
ATOM 627 C CA . SER A 1 79 ? 14.667 4.728 13.742 1.00 82.69 79 SER A CA 1
ATOM 628 C C . SER A 1 79 ? 14.300 3.578 12.808 1.00 82.69 79 SER A C 1
ATOM 630 O O . SER A 1 79 ? 13.676 3.814 11.777 1.00 82.69 79 SER A O 1
ATOM 632 N N . HIS A 1 80 ? 14.636 2.343 13.183 1.00 81.06 80 HIS A N 1
ATOM 633 C CA . HIS A 1 80 ? 14.302 1.144 12.427 1.00 81.06 80 HIS A CA 1
ATOM 634 C C . HIS A 1 80 ? 12.785 0.983 12.291 1.00 81.06 80 HIS A C 1
ATOM 636 O O . HIS A 1 80 ? 12.280 0.970 11.170 1.00 81.06 80 HIS A O 1
ATOM 642 N N . MET A 1 81 ? 12.048 0.983 13.407 1.00 82.31 81 MET A N 1
ATOM 643 C CA . MET A 1 81 ? 10.592 0.809 13.396 1.00 82.31 81 MET A CA 1
ATOM 644 C C . MET A 1 81 ? 9.890 1.862 12.530 1.00 82.31 81 MET A C 1
ATOM 646 O O . MET A 1 81 ? 9.012 1.530 11.737 1.00 82.31 81 MET A O 1
ATOM 650 N N . ALA A 1 82 ? 10.306 3.131 12.611 1.00 83.38 82 ALA A N 1
ATOM 651 C CA . ALA A 1 82 ? 9.702 4.195 11.811 1.00 83.38 82 ALA A CA 1
ATOM 652 C C . ALA A 1 82 ? 10.093 4.136 10.320 1.00 83.38 82 ALA A C 1
ATOM 654 O O . ALA A 1 82 ? 9.258 4.374 9.444 1.00 83.38 82 ALA A O 1
ATOM 655 N N . MET A 1 83 ? 11.364 3.865 10.006 1.00 84.88 83 MET A N 1
ATOM 656 C CA . MET A 1 83 ? 11.875 3.938 8.630 1.00 84.88 83 MET A CA 1
ATOM 657 C C . MET A 1 83 ? 11.588 2.681 7.810 1.00 84.88 83 MET A C 1
ATOM 659 O O . MET A 1 83 ? 11.419 2.795 6.594 1.00 84.88 83 MET A O 1
ATOM 663 N N . SER A 1 84 ? 11.461 1.512 8.438 1.00 83.12 84 SER A N 1
ATOM 664 C CA . SER A 1 84 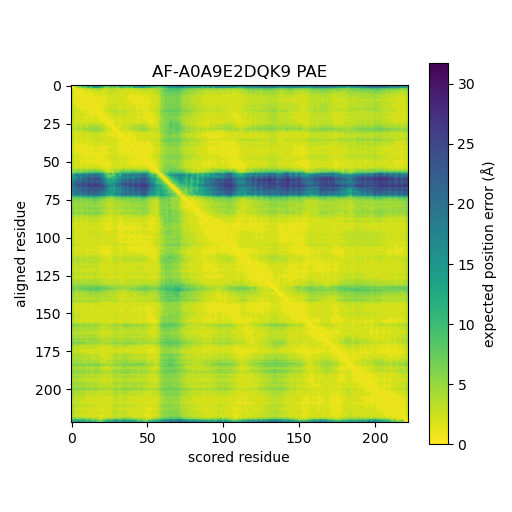? 11.037 0.286 7.755 1.00 83.12 84 SER A CA 1
ATOM 665 C C . SER A 1 84 ? 9.619 0.432 7.194 1.00 83.12 84 SER A C 1
ATOM 667 O O . SER A 1 84 ? 9.387 0.136 6.024 1.00 83.12 84 SER A O 1
ATOM 669 N N . MET A 1 85 ? 8.690 1.038 7.944 1.00 86.06 85 MET A N 1
ATOM 670 C CA . MET A 1 85 ? 7.337 1.331 7.440 1.00 86.06 85 MET A CA 1
ATOM 671 C C . MET A 1 85 ? 7.351 2.288 6.236 1.00 86.06 85 MET A C 1
ATOM 673 O O . MET A 1 85 ? 6.576 2.124 5.292 1.00 86.06 85 MET A O 1
ATOM 677 N N . ALA A 1 86 ? 8.270 3.263 6.206 1.00 89.19 86 ALA A N 1
ATOM 678 C CA . ALA A 1 86 ? 8.383 4.207 5.091 1.00 89.19 86 ALA A CA 1
ATOM 679 C C . ALA A 1 86 ? 8.710 3.517 3.752 1.00 89.19 86 ALA A C 1
ATOM 681 O O . ALA A 1 86 ? 8.364 4.045 2.688 1.00 89.19 86 ALA A O 1
ATOM 682 N N . ARG A 1 87 ? 9.304 2.313 3.779 1.00 89.56 87 ARG A N 1
ATOM 683 C CA . ARG A 1 8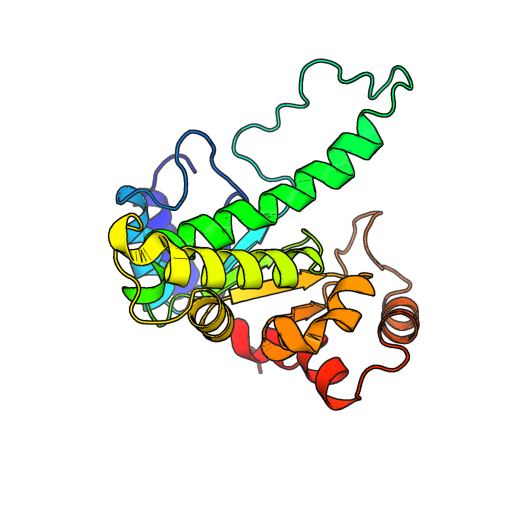7 ? 9.582 1.523 2.570 1.00 89.56 87 ARG A CA 1
ATOM 684 C C . ARG A 1 87 ? 8.317 1.093 1.829 1.00 89.56 87 ARG A C 1
ATOM 686 O O . ARG A 1 87 ? 8.408 0.860 0.623 1.00 89.56 87 ARG A O 1
ATOM 693 N N . GLY A 1 88 ? 7.143 1.102 2.472 1.00 93.94 88 GLY A N 1
ATOM 694 C CA . GLY A 1 88 ? 5.847 0.831 1.834 1.00 93.94 88 GLY A CA 1
ATOM 695 C C . GLY A 1 88 ? 5.501 1.775 0.676 1.00 93.94 88 GLY A C 1
ATOM 696 O O . GLY A 1 88 ? 4.738 1.408 -0.217 1.00 93.94 88 GLY A O 1
ATOM 697 N N . GLN A 1 89 ? 6.136 2.950 0.610 1.00 96.94 89 GLN A N 1
ATOM 698 C CA . GLN A 1 89 ? 6.030 3.871 -0.528 1.00 96.94 89 GLN A CA 1
ATOM 699 C C . GLN A 1 89 ? 6.624 3.292 -1.821 1.00 96.94 89 GLN A C 1
ATOM 701 O O . GLN A 1 89 ? 6.127 3.556 -2.918 1.00 96.94 89 GLN A O 1
ATOM 706 N N . SER A 1 90 ? 7.684 2.490 -1.700 1.00 95.50 90 SER A N 1
ATOM 707 C CA . SER A 1 90 ? 8.461 1.978 -2.831 1.00 95.50 90 SER A CA 1
ATOM 708 C C . SER A 1 90 ? 7.636 1.111 -3.784 1.00 95.50 90 SER A C 1
ATOM 710 O O . SER A 1 90 ? 7.607 1.431 -4.975 1.00 95.50 90 SER A O 1
ATOM 712 N N . PRO A 1 91 ? 6.930 0.049 -3.341 1.00 96.50 91 PRO A N 1
ATOM 713 C CA . PRO A 1 91 ? 6.139 -0.758 -4.263 1.00 96.50 91 PRO A CA 1
ATOM 714 C C . PRO A 1 91 ? 5.019 0.044 -4.939 1.00 96.50 91 PRO A C 1
ATOM 716 O O . PRO A 1 91 ? 4.776 -0.165 -6.128 1.00 96.50 91 PRO A O 1
ATOM 719 N N . VAL A 1 92 ? 4.396 1.008 -4.244 1.00 98.38 92 VAL A N 1
ATOM 720 C CA . VAL A 1 92 ? 3.397 1.910 -4.847 1.00 98.38 92 VAL A CA 1
ATOM 721 C C . VAL A 1 92 ? 4.009 2.694 -6.002 1.00 98.38 92 VAL A C 1
ATOM 723 O O . VAL A 1 92 ? 3.495 2.665 -7.124 1.00 98.38 92 VAL A O 1
ATOM 726 N N . ALA A 1 93 ? 5.138 3.357 -5.740 1.00 98.25 93 ALA A N 1
ATOM 727 C CA . ALA A 1 93 ? 5.821 4.164 -6.735 1.00 98.25 93 ALA A CA 1
ATOM 728 C C . ALA A 1 93 ? 6.262 3.321 -7.940 1.00 98.25 93 ALA A C 1
ATOM 730 O O . ALA A 1 93 ? 6.039 3.720 -9.083 1.00 98.25 93 ALA A O 1
ATOM 731 N N . LEU A 1 94 ? 6.843 2.141 -7.706 1.00 98.19 94 LEU A N 1
ATOM 732 C CA . LEU A 1 94 ? 7.377 1.261 -8.751 1.00 98.19 94 LEU A CA 1
ATOM 733 C C . LEU A 1 94 ? 6.279 0.634 -9.625 1.00 98.19 94 LEU A C 1
ATOM 735 O O . LEU A 1 94 ? 6.415 0.607 -10.851 1.00 98.19 94 LEU A O 1
ATOM 739 N N . LEU A 1 95 ? 5.176 0.163 -9.035 1.00 98.50 95 LEU A N 1
ATOM 740 C CA . LEU A 1 95 ? 4.068 -0.439 -9.788 1.00 98.50 95 LEU A CA 1
ATOM 741 C C . LEU A 1 95 ? 3.359 0.587 -10.679 1.00 98.50 95 LEU A C 1
ATOM 743 O O . LEU A 1 95 ? 3.069 0.296 -11.842 1.00 98.50 95 LEU A O 1
ATOM 747 N N . ILE A 1 96 ? 3.121 1.797 -10.164 1.00 98.44 96 ILE A N 1
ATOM 748 C CA . ILE A 1 96 ? 2.514 2.880 -10.945 1.00 98.44 96 ILE A CA 1
ATOM 749 C C . ILE A 1 96 ? 3.483 3.356 -12.036 1.00 98.44 96 ILE A C 1
ATOM 751 O O . ILE A 1 96 ? 3.131 3.359 -13.215 1.00 98.44 96 ILE A O 1
ATOM 755 N N . SER A 1 97 ? 4.708 3.743 -11.664 1.00 97.56 97 SER A N 1
ATOM 756 C CA . SER A 1 97 ? 5.652 4.389 -12.591 1.00 97.56 97 SER A CA 1
ATOM 757 C C . SER A 1 97 ? 6.147 3.468 -13.705 1.00 97.56 97 SER A C 1
ATOM 759 O O . SER A 1 97 ? 6.443 3.945 -14.795 1.00 97.56 97 SER A O 1
ATOM 761 N N . SER A 1 98 ? 6.181 2.150 -13.485 1.00 98.00 98 SER A N 1
ATOM 762 C CA . SER A 1 98 ? 6.520 1.167 -14.526 1.00 98.00 98 SER A CA 1
ATOM 763 C C . SER A 1 98 ? 5.420 0.961 -15.576 1.00 98.00 98 SER A C 1
ATOM 765 O O . SER A 1 98 ? 5.630 0.267 -16.578 1.00 98.00 98 SER A O 1
ATOM 767 N N . GLY A 1 99 ? 4.223 1.509 -15.348 1.00 98.19 99 GLY A N 1
ATOM 768 C CA . GLY A 1 99 ? 3.044 1.266 -16.174 1.00 98.19 99 GLY A CA 1
ATOM 769 C C . GLY A 1 99 ? 2.454 -0.141 -16.019 1.00 98.19 99 GLY A C 1
ATOM 770 O O . GLY A 1 99 ? 1.606 -0.517 -16.826 1.00 98.19 99 GLY A O 1
ATOM 771 N N . ALA A 1 100 ? 2.871 -0.926 -15.015 1.00 98.56 100 ALA A N 1
ATOM 772 C CA . ALA A 1 100 ? 2.298 -2.251 -14.758 1.00 98.56 100 ALA A CA 1
ATOM 773 C C . ALA A 1 100 ? 0.783 -2.161 -14.518 1.00 98.56 100 ALA A C 1
ATOM 775 O O . ALA A 1 100 ? 0.013 -2.898 -15.129 1.00 98.56 100 ALA A O 1
ATOM 776 N N . LEU A 1 101 ? 0.344 -1.184 -13.718 1.00 98.62 101 LEU A N 1
ATOM 777 C CA . LEU A 1 101 ? -1.078 -0.951 -13.445 1.00 98.62 101 LEU A CA 1
ATOM 778 C C . LEU A 1 101 ? -1.862 -0.492 -14.685 1.00 98.62 101 LEU A C 1
ATOM 780 O O . LEU A 1 101 ? -3.055 -0.765 -14.797 1.00 98.62 101 LEU A O 1
ATOM 784 N N . GLN A 1 102 ? -1.202 0.181 -15.632 1.00 98.12 102 GLN A N 1
ATOM 785 C CA . GLN A 1 102 ? -1.806 0.560 -16.910 1.00 98.12 102 GLN A CA 1
ATOM 786 C C . GLN A 1 102 ? -2.009 -0.651 -17.819 1.00 98.12 102 GLN A C 1
ATOM 788 O O . GLN A 1 102 ? -3.089 -0.806 -18.380 1.00 98.12 102 GLN A O 1
ATOM 793 N N . ARG A 1 103 ? -1.000 -1.523 -17.933 1.00 98.44 103 ARG A N 1
ATOM 794 C CA . ARG A 1 103 ? -1.083 -2.748 -18.745 1.00 98.44 103 ARG A CA 1
ATOM 795 C C . ARG A 1 103 ? -2.054 -3.777 -18.164 1.00 98.44 103 ARG A C 1
ATOM 797 O O . ARG A 1 103 ? -2.719 -4.465 -18.929 1.00 98.44 103 ARG A O 1
ATOM 804 N N . HIS A 1 104 ? -2.172 -3.829 -16.837 1.00 98.69 104 HIS A N 1
ATOM 805 C CA . HIS A 1 104 ? -3.016 -4.779 -16.108 1.00 98.69 104 HIS A CA 1
ATOM 806 C C . HIS A 1 104 ? -4.083 -4.037 -15.294 1.00 98.69 104 HIS A C 1
ATOM 808 O O . HIS A 1 104 ? -3.925 -3.893 -14.082 1.00 98.69 104 HIS A O 1
ATOM 814 N N . PRO A 1 105 ? -5.177 -3.545 -15.907 1.00 98.38 105 PRO A N 1
ATOM 815 C CA . PRO A 1 105 ? -6.171 -2.714 -15.216 1.00 98.38 105 PRO A CA 1
ATOM 816 C C . PRO A 1 105 ? -6.915 -3.433 -14.078 1.00 98.38 105 PRO A C 1
ATOM 818 O O . PRO A 1 105 ? -7.449 -2.763 -13.196 1.00 98.38 105 PRO A O 1
ATOM 821 N N . ASN A 1 106 ? -6.914 -4.770 -14.077 1.00 97.75 106 ASN A N 1
ATOM 822 C CA . ASN A 1 106 ? -7.523 -5.602 -13.035 1.00 97.75 106 ASN A CA 1
ATOM 823 C C . ASN A 1 106 ? -6.534 -6.030 -11.937 1.00 97.75 106 ASN A C 1
ATOM 825 O O . ASN A 1 106 ? -6.956 -6.621 -10.946 1.00 97.75 106 ASN A O 1
ATOM 829 N N . LEU A 1 107 ? -5.233 -5.736 -12.078 1.00 98.75 107 LEU A N 1
ATOM 830 C CA . LEU A 1 107 ? -4.252 -6.042 -11.037 1.00 98.75 107 LEU A CA 1
ATOM 831 C C . LEU A 1 107 ? -4.589 -5.251 -9.775 1.00 98.75 107 LEU A C 1
ATOM 833 O O . LEU A 1 107 ? -4.669 -4.025 -9.833 1.00 98.75 107 LEU A O 1
ATOM 837 N N . LYS A 1 108 ? -4.732 -5.938 -8.643 1.00 98.69 108 LYS A N 1
ATOM 838 C CA . LYS A 1 108 ? -4.938 -5.322 -7.330 1.00 98.69 108 LYS A CA 1
ATOM 839 C C . LYS A 1 108 ? -3.747 -5.594 -6.428 1.00 98.69 108 LYS A C 1
ATOM 841 O O . LYS A 1 108 ? -3.199 -6.697 -6.436 1.00 98.69 108 LYS A O 1
ATOM 846 N N . PHE A 1 109 ? -3.387 -4.620 -5.607 1.00 98.81 109 PHE A N 1
ATOM 847 C CA . PHE A 1 109 ? -2.346 -4.791 -4.601 1.00 98.81 109 PHE A CA 1
ATOM 848 C C . PHE A 1 109 ? -2.699 -4.048 -3.315 1.00 98.81 109 PHE A C 1
ATOM 850 O O . PHE A 1 109 ? -3.433 -3.061 -3.334 1.00 98.81 109 PHE A O 1
ATOM 857 N N . VAL A 1 110 ? -2.172 -4.531 -2.194 1.00 98.75 110 VAL A N 1
ATOM 858 C CA . VAL A 1 110 ? -2.352 -3.919 -0.878 1.00 98.75 110 VAL A CA 1
ATOM 859 C C . VAL A 1 110 ? -0.999 -3.821 -0.192 1.00 98.75 110 VAL A C 1
ATOM 861 O O . VAL A 1 110 ? -0.304 -4.829 -0.062 1.00 98.75 110 VAL A O 1
ATOM 864 N N . VAL A 1 111 ? -0.637 -2.617 0.250 1.00 98.44 111 VAL A N 1
ATOM 865 C CA . VAL A 1 111 ? 0.495 -2.406 1.160 1.00 98.44 111 VAL A CA 1
ATOM 866 C C . VAL A 1 111 ? -0.007 -2.625 2.580 1.00 98.44 111 VAL A C 1
ATOM 868 O O . VAL A 1 111 ? -0.956 -1.973 3.013 1.00 98.44 111 VAL A O 1
ATOM 871 N N . VAL A 1 112 ? 0.580 -3.589 3.275 1.00 97.81 112 VAL A N 1
ATOM 872 C CA . VAL A 1 112 ? 0.109 -4.080 4.566 1.00 97.81 112 VAL A CA 1
ATOM 873 C C . VAL A 1 112 ? 1.079 -3.623 5.650 1.00 97.81 112 VAL A C 1
ATOM 875 O O . VAL A 1 112 ? 2.280 -3.837 5.516 1.00 97.81 112 VAL A O 1
ATOM 878 N N . GLU A 1 113 ? 0.536 -3.007 6.703 1.00 95.44 113 GLU A N 1
ATOM 879 C CA . GLU A 1 113 ? 1.235 -2.684 7.957 1.00 95.44 113 GLU A CA 1
ATOM 880 C C . GLU A 1 113 ? 2.315 -1.588 7.837 1.00 95.44 113 GLU A C 1
ATOM 882 O O . GLU A 1 113 ? 3.260 -1.510 8.607 1.00 95.44 113 GLU A O 1
ATOM 887 N N . CYS A 1 114 ? 2.177 -0.674 6.873 1.00 95.38 114 CYS A N 1
ATOM 888 C CA . CYS A 1 114 ? 3.092 0.470 6.721 1.00 95.38 114 CYS A CA 1
ATOM 889 C C . CYS A 1 114 ? 2.498 1.801 7.220 1.00 95.38 114 CYS A C 1
ATOM 891 O O . CYS A 1 114 ? 2.985 2.871 6.847 1.00 95.38 114 CYS A O 1
ATOM 893 N N . GLY A 1 115 ? 1.391 1.759 7.972 1.00 95.25 115 GLY A N 1
ATOM 894 C CA . GLY A 1 115 ? 0.525 2.926 8.181 1.00 95.25 115 GLY A CA 1
ATOM 895 C C . GLY A 1 115 ? -0.031 3.469 6.856 1.00 95.25 115 GLY A C 1
ATOM 896 O O . GLY A 1 115 ? 0.208 2.899 5.792 1.00 95.25 115 GLY A O 1
ATOM 897 N N . ALA A 1 116 ? -0.764 4.585 6.889 1.00 97.00 116 ALA A N 1
ATOM 898 C CA . ALA A 1 116 ? -1.412 5.128 5.689 1.00 97.00 116 ALA A CA 1
ATOM 899 C C . ALA A 1 116 ? -1.241 6.643 5.483 1.00 97.00 116 ALA A C 1
ATOM 901 O O . ALA A 1 116 ? -1.449 7.125 4.367 1.00 97.00 116 ALA A O 1
ATOM 902 N N . GLY A 1 117 ? -0.817 7.409 6.494 1.00 96.44 117 GLY A N 1
ATOM 903 C CA . GLY A 1 117 ? -0.662 8.866 6.388 1.00 96.44 117 GLY A CA 1
ATOM 904 C C . GLY A 1 117 ? 0.283 9.326 5.267 1.00 96.44 117 GLY A C 1
ATOM 905 O O . GLY A 1 117 ? 0.042 10.352 4.632 1.00 96.44 117 GLY A O 1
ATOM 906 N N . TRP A 1 118 ? 1.320 8.540 4.957 1.00 96.94 118 TRP A N 1
ATOM 907 C CA . TRP A 1 118 ? 2.279 8.828 3.880 1.00 96.94 118 TRP A CA 1
ATOM 908 C C . TRP A 1 118 ? 1.656 8.800 2.477 1.00 96.94 118 TRP A C 1
ATOM 910 O O . TRP A 1 118 ? 2.175 9.446 1.563 1.00 96.94 118 TRP A O 1
ATOM 920 N N . LEU A 1 119 ? 0.548 8.073 2.291 1.00 98.19 119 LEU A N 1
ATOM 921 C CA . LEU A 1 119 ? -0.054 7.850 0.977 1.00 98.19 119 LEU A CA 1
ATOM 922 C C . LEU A 1 119 ? -0.506 9.165 0.338 1.00 98.19 119 LEU A C 1
ATOM 924 O O . LEU A 1 119 ? -0.282 9.378 -0.851 1.00 98.19 119 LEU A O 1
ATOM 928 N N . ALA A 1 120 ? -1.088 10.068 1.131 1.00 97.81 120 ALA A N 1
ATOM 929 C CA . ALA A 1 120 ? -1.546 11.372 0.658 1.00 97.81 120 ALA A CA 1
ATOM 930 C C . ALA A 1 120 ? -0.411 12.171 0.005 1.00 97.81 120 ALA A C 1
ATOM 932 O O . ALA A 1 120 ? -0.555 12.673 -1.110 1.00 97.81 120 ALA A O 1
ATOM 933 N N . TRP A 1 121 ? 0.736 12.245 0.688 1.00 97.88 121 TRP A N 1
ATOM 934 C CA . TRP A 1 121 ? 1.912 12.946 0.187 1.00 97.88 121 TRP A CA 1
ATOM 935 C C . TRP A 1 121 ? 2.482 12.270 -1.061 1.00 97.88 121 TRP A C 1
ATOM 937 O O . TRP A 1 121 ? 2.753 12.956 -2.047 1.00 97.88 121 TRP A O 1
ATOM 947 N N . LEU A 1 122 ? 2.612 10.938 -1.053 1.00 98.38 122 LEU A N 1
ATOM 948 C CA . LEU A 1 122 ? 3.163 10.207 -2.193 1.00 98.38 122 LEU A CA 1
ATOM 949 C C . LEU A 1 122 ? 2.319 10.425 -3.452 1.00 98.38 122 LEU A C 1
ATOM 951 O O . LEU A 1 122 ? 2.865 10.779 -4.494 1.00 98.38 122 LEU A O 1
ATOM 955 N N . LEU A 1 123 ? 0.996 10.253 -3.363 1.00 97.94 123 LEU A N 1
ATOM 956 C CA . LEU A 1 123 ? 0.105 10.428 -4.512 1.00 97.94 123 LEU A CA 1
ATOM 957 C C . LEU A 1 123 ? 0.131 11.870 -5.032 1.00 97.94 123 LEU A C 1
ATOM 959 O O . LEU A 1 123 ? 0.211 12.072 -6.243 1.00 97.94 123 LEU A O 1
ATOM 963 N N . TYR A 1 124 ? 0.131 12.860 -4.132 1.00 98.00 124 TYR A N 1
ATOM 964 C CA . TYR A 1 124 ? 0.265 14.268 -4.504 1.00 98.00 124 TYR A CA 1
ATOM 965 C C . TYR A 1 124 ? 1.566 14.530 -5.276 1.00 98.00 124 TYR A C 1
ATOM 967 O O . TYR A 1 124 ? 1.544 15.114 -6.361 1.00 98.00 124 TYR A O 1
ATOM 975 N N . VAL A 1 125 ? 2.702 14.068 -4.745 1.00 97.62 125 VAL A N 1
ATOM 976 C CA . VAL A 1 125 ? 4.010 14.283 -5.373 1.00 97.62 125 VAL A CA 1
ATOM 977 C C . VAL A 1 125 ? 4.112 13.534 -6.697 1.00 97.62 125 VAL A C 1
ATOM 979 O O . VAL A 1 125 ? 4.601 14.103 -7.667 1.00 97.62 125 VAL A O 1
ATOM 982 N N . MET A 1 126 ? 3.642 12.288 -6.788 1.00 98.00 126 MET A N 1
ATOM 983 C CA . MET A 1 126 ? 3.695 11.530 -8.039 1.00 98.00 126 MET A CA 1
ATOM 984 C C . MET A 1 126 ? 2.871 12.193 -9.149 1.00 98.00 126 MET A C 1
ATOM 986 O O . MET A 1 126 ? 3.372 12.320 -10.268 1.00 98.00 126 MET A O 1
ATOM 990 N N . ASP A 1 127 ? 1.654 12.656 -8.846 1.00 98.12 127 ASP A N 1
ATOM 991 C CA . ASP A 1 127 ? 0.824 13.407 -9.795 1.00 98.12 127 ASP A CA 1
ATOM 992 C C . ASP A 1 127 ? 1.548 14.673 -10.276 1.00 98.12 127 ASP A C 1
ATOM 994 O O . ASP A 1 127 ? 1.649 14.919 -11.481 1.00 98.12 127 ASP A O 1
ATOM 998 N N . GLU A 1 128 ? 2.124 15.434 -9.341 1.00 98.00 128 GLU A N 1
ATOM 999 C CA . GLU A 1 128 ? 2.883 16.648 -9.637 1.00 98.00 128 GLU A CA 1
ATOM 1000 C C . GLU A 1 128 ? 4.113 16.366 -10.519 1.00 98.00 128 GLU A C 1
ATOM 1002 O O . GLU A 1 128 ? 4.379 17.104 -11.474 1.00 98.00 128 GLU A O 1
ATOM 1007 N N . GLN A 1 129 ? 4.873 15.303 -10.232 1.00 97.56 129 GLN A N 1
ATOM 1008 C CA . GLN A 1 129 ? 6.052 14.935 -11.019 1.00 97.56 129 GLN A CA 1
ATOM 1009 C C . GLN A 1 129 ? 5.666 14.511 -12.436 1.00 97.56 129 GLN A C 1
ATOM 1011 O O . GLN A 1 129 ? 6.331 14.923 -13.388 1.00 97.56 129 GLN A O 1
ATOM 1016 N N . VAL A 1 130 ? 4.589 13.739 -12.606 1.00 96.88 130 VAL A N 1
ATOM 1017 C CA . VAL A 1 130 ? 4.098 13.368 -13.941 1.00 96.88 130 VAL A CA 1
ATOM 1018 C C . VAL A 1 130 ? 3.702 14.614 -14.723 1.00 96.88 130 VAL A C 1
ATOM 1020 O O . VAL A 1 130 ? 4.140 14.764 -15.858 1.00 96.88 130 VAL A O 1
ATOM 1023 N N . GLU A 1 131 ? 2.974 15.553 -14.122 1.00 95.88 131 GLU A N 1
ATOM 1024 C CA . GLU A 1 131 ? 2.573 16.797 -14.786 1.00 95.88 131 GLU A CA 1
ATOM 1025 C C . GLU A 1 131 ? 3.787 17.666 -15.168 1.00 95.88 131 GLU A C 1
ATOM 1027 O O . GLU A 1 131 ? 4.000 18.001 -16.341 1.00 95.88 131 GLU A O 1
ATOM 1032 N N . LYS A 1 132 ? 4.643 17.989 -14.191 1.00 96.88 132 LYS A N 1
ATOM 1033 C CA . LYS A 1 132 ? 5.766 18.925 -14.368 1.00 96.88 132 LYS A CA 1
ATOM 1034 C C . LYS A 1 132 ? 6.929 18.336 -15.158 1.00 96.88 132 LYS A C 1
ATOM 1036 O O . LYS A 1 132 ? 7.710 19.091 -15.742 1.00 96.88 132 LYS A O 1
ATOM 1041 N N . LYS A 1 133 ? 7.102 17.013 -15.141 1.00 94.69 133 LYS A N 1
ATOM 1042 C CA . LYS A 1 133 ? 8.258 16.316 -15.724 1.00 94.69 133 LYS A CA 1
ATOM 1043 C C . LYS A 1 133 ? 7.864 15.291 -16.790 1.00 94.69 133 LYS A C 1
ATOM 1045 O O . LYS A 1 133 ? 8.724 14.500 -17.165 1.00 94.69 133 LYS A O 1
ATOM 1050 N N . HIS A 1 134 ? 6.647 15.333 -17.348 1.00 90.88 134 HIS A N 1
ATOM 1051 C CA . HIS A 1 134 ? 6.162 14.391 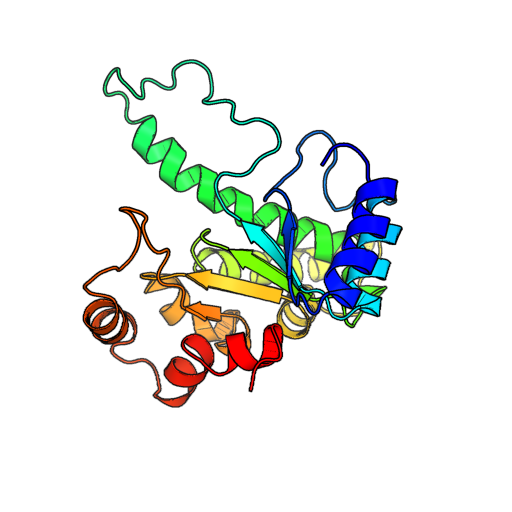-18.379 1.00 90.88 134 HIS A CA 1
ATOM 1052 C C . HIS A 1 134 ? 7.153 14.143 -19.535 1.00 90.88 134 HIS A C 1
ATOM 1054 O O . HIS A 1 134 ? 7.241 13.036 -20.062 1.00 90.88 134 HIS A O 1
ATOM 1060 N N . MET A 1 135 ? 7.960 15.141 -19.917 1.00 94.00 135 MET A N 1
ATOM 1061 C CA . MET A 1 135 ? 8.990 14.986 -20.955 1.00 94.00 135 MET A CA 1
ATOM 1062 C C . MET A 1 135 ? 10.104 13.991 -20.588 1.00 94.00 135 MET A C 1
ATOM 1064 O O . MET A 1 135 ? 10.696 13.407 -21.494 1.00 94.00 135 MET A O 1
ATOM 1068 N N . TRP A 1 136 ? 10.352 13.769 -19.296 1.00 94.12 136 TRP A N 1
ATOM 1069 C CA . TRP A 1 136 ? 11.411 12.920 -18.736 1.00 94.12 136 TRP A CA 1
ATOM 1070 C C . TRP A 1 136 ? 10.881 11.601 -18.161 1.00 94.12 136 TRP A C 1
ATOM 1072 O O . TRP A 1 136 ? 11.634 10.638 -18.052 1.00 94.12 136 TRP A O 1
ATOM 1082 N N . ILE A 1 137 ? 9.596 11.541 -17.803 1.00 94.94 137 ILE A N 1
ATOM 1083 C CA . ILE A 1 137 ? 8.973 10.338 -17.242 1.00 94.94 137 ILE A CA 1
ATOM 1084 C C . ILE A 1 137 ? 8.667 9.339 -18.358 1.00 94.94 137 ILE A C 1
ATOM 1086 O O . ILE A 1 137 ? 7.940 9.647 -19.306 1.00 94.94 137 ILE A O 1
ATOM 1090 N N . ARG A 1 138 ? 9.237 8.136 -18.262 1.00 95.69 138 ARG A N 1
ATOM 1091 C CA . ARG A 1 138 ? 8.983 7.026 -19.185 1.00 95.69 138 ARG A CA 1
ATOM 1092 C C . ARG A 1 138 ? 8.724 5.739 -18.392 1.00 95.69 138 ARG A C 1
ATOM 1094 O O . ARG A 1 138 ? 9.496 5.468 -17.474 1.00 95.69 138 ARG A O 1
ATOM 1101 N N . PRO A 1 139 ? 7.715 4.933 -18.770 1.00 96.19 139 PRO A N 1
ATOM 1102 C CA . PRO A 1 139 ? 6.730 5.173 -19.835 1.00 96.19 139 PRO A CA 1
ATOM 1103 C C . PRO A 1 139 ? 5.820 6.383 -19.559 1.00 96.19 139 PRO A C 1
ATOM 1105 O O . PRO A 1 139 ? 5.745 6.875 -18.437 1.00 96.19 139 PRO A O 1
ATOM 1108 N N . SER A 1 140 ? 5.156 6.895 -20.600 1.00 96.12 140 SER A N 1
ATOM 1109 C CA . SER A 1 140 ? 4.072 7.864 -20.412 1.00 96.12 140 SER A CA 1
ATOM 1110 C C . SER A 1 140 ? 2.871 7.171 -19.775 1.00 96.12 140 SER A C 1
ATOM 1112 O O . SER A 1 140 ? 2.529 6.057 -20.173 1.00 96.12 140 SER A O 1
ATOM 1114 N N . LEU A 1 141 ? 2.223 7.849 -18.834 1.00 96.88 141 LEU A N 1
ATOM 1115 C CA . LEU A 1 141 ? 1.037 7.352 -18.146 1.00 96.88 141 LEU A CA 1
ATOM 1116 C C . LEU A 1 141 ? -0.230 7.979 -18.742 1.00 96.88 141 LEU A C 1
ATOM 1118 O O . LEU A 1 141 ? -0.251 9.173 -19.035 1.00 96.88 141 LEU A O 1
ATOM 1122 N N . GLU A 1 142 ? -1.273 7.172 -18.924 1.00 96.31 142 GLU A N 1
ATOM 1123 C CA . GLU A 1 142 ? -2.564 7.594 -19.499 1.00 96.31 142 GLU A CA 1
ATOM 1124 C C . GLU A 1 142 ? -3.484 8.293 -18.487 1.00 96.31 142 GLU A C 1
ATOM 1126 O O . GLU A 1 142 ? -4.420 8.987 -18.874 1.00 96.31 142 GLU A O 1
ATOM 1131 N N . MET A 1 143 ? -3.214 8.110 -17.195 1.00 97.25 143 MET A N 1
ATOM 1132 C CA . MET A 1 143 ? -3.954 8.683 -16.072 1.00 97.25 143 MET A CA 1
ATOM 1133 C C . MET A 1 143 ? -2.974 9.236 -15.037 1.00 97.25 143 MET A C 1
ATOM 1135 O O . MET A 1 143 ? -1.770 8.954 -15.080 1.00 97.25 143 MET A O 1
ATOM 1139 N N . LYS A 1 144 ? -3.486 9.987 -14.063 1.00 97.75 144 LYS A N 1
ATOM 1140 C CA . LYS A 1 144 ? -2.688 10.401 -12.910 1.00 97.75 144 LYS A CA 1
ATOM 1141 C C . LYS A 1 144 ? -2.288 9.182 -12.064 1.00 97.75 144 LYS A C 1
ATOM 1143 O O . LYS A 1 144 ? -3.105 8.275 -11.880 1.00 97.75 144 LYS A O 1
ATOM 1148 N N . PRO A 1 145 ? -1.070 9.143 -11.497 1.00 98.25 145 PRO A N 1
ATOM 1149 C CA . PRO A 1 145 ? -0.681 8.167 -10.478 1.00 98.25 145 PRO A CA 1
ATOM 1150 C C . PRO A 1 145 ? -1.745 7.909 -9.402 1.00 98.25 145 PRO A C 1
ATOM 1152 O O . PRO A 1 145 ? -2.043 6.754 -9.092 1.00 98.25 145 PRO A O 1
ATOM 1155 N N . SER A 1 146 ? -2.379 8.963 -8.885 1.00 98.25 146 SER A N 1
ATOM 1156 C CA . SER A 1 146 ? -3.446 8.845 -7.890 1.00 98.25 146 SER A CA 1
ATOM 1157 C C . SER A 1 146 ? -4.704 8.144 -8.415 1.00 98.25 146 SER A C 1
ATOM 1159 O O . SER A 1 146 ? -5.383 7.455 -7.657 1.00 98.25 146 SER A O 1
ATOM 1161 N N . GLU A 1 147 ? -5.014 8.247 -9.707 1.00 98.12 147 GLU A N 1
ATOM 1162 C CA . GLU A 1 147 ? -6.136 7.540 -10.340 1.00 98.12 147 GLU A CA 1
ATOM 1163 C C . GLU A 1 147 ? -5.836 6.046 -10.505 1.00 98.12 147 GLU A C 1
ATOM 1165 O O . GLU A 1 147 ? -6.698 5.216 -10.209 1.00 98.12 147 GLU A O 1
ATOM 1170 N N . PHE A 1 148 ? -4.601 5.685 -10.877 1.00 98.44 148 PHE A N 1
ATOM 1171 C CA . PHE A 1 148 ? -4.166 4.284 -10.863 1.00 98.44 148 PHE A CA 1
ATOM 1172 C C . PHE A 1 148 ? -4.266 3.682 -9.461 1.00 98.44 148 PHE A C 1
ATOM 1174 O O . PHE A 1 148 ? -4.795 2.580 -9.305 1.00 98.44 148 PHE A O 1
ATOM 1181 N N . PHE A 1 149 ? -3.810 4.411 -8.437 1.00 98.44 149 PHE A N 1
ATOM 1182 C CA . PHE A 1 149 ? -3.892 3.932 -7.061 1.00 98.44 149 PHE A CA 1
ATOM 1183 C C . PHE A 1 149 ? -5.341 3.746 -6.606 1.00 98.44 149 PHE A C 1
ATOM 1185 O O . PHE A 1 149 ? -5.681 2.681 -6.106 1.00 98.44 149 PHE A O 1
ATOM 1192 N N . ARG A 1 150 ? -6.229 4.722 -6.845 1.00 97.50 150 ARG A N 1
ATOM 1193 C CA . ARG A 1 150 ? -7.657 4.592 -6.495 1.00 97.50 150 ARG A CA 1
ATOM 1194 C C . ARG A 1 150 ? -8.333 3.407 -7.179 1.00 97.50 150 ARG A C 1
ATOM 1196 O O . ARG A 1 150 ? -9.212 2.781 -6.592 1.00 97.50 150 ARG A O 1
ATOM 1203 N N . ARG A 1 151 ? -7.915 3.074 -8.403 1.00 97.44 151 ARG A N 1
ATOM 1204 C CA . ARG A 1 151 ? -8.451 1.931 -9.149 1.00 97.44 151 ARG A CA 1
ATOM 1205 C C . ARG A 1 151 ? -7.997 0.581 -8.580 1.00 97.44 151 ARG A C 1
ATOM 1207 O O . ARG A 1 151 ? -8.779 -0.365 -8.598 1.00 97.44 151 ARG A O 1
ATOM 1214 N N . GLN A 1 152 ? -6.748 0.471 -8.122 1.00 98.19 152 GLN A N 1
ATOM 1215 C CA . GLN A 1 152 ? -6.060 -0.827 -7.983 1.00 98.19 152 GLN A CA 1
ATOM 1216 C C . GLN A 1 152 ? -5.370 -1.067 -6.634 1.00 98.19 152 GLN A C 1
ATOM 1218 O O . GLN A 1 152 ? -5.051 -2.210 -6.309 1.00 98.19 152 GLN A O 1
ATOM 1223 N N . GLY A 1 153 ? -5.116 -0.014 -5.865 1.00 98.31 153 GLY A N 1
ATOM 1224 C CA . GLY A 1 153 ? -4.357 -0.059 -4.622 1.00 98.31 153 GLY A CA 1
ATOM 1225 C C . GLY A 1 153 ? -5.230 -0.111 -3.371 1.00 98.31 153 GLY A C 1
ATOM 1226 O O . GLY A 1 153 ? -6.394 0.295 -3.363 1.00 98.31 153 GLY A O 1
ATOM 1227 N N . GLY A 1 154 ? -4.616 -0.576 -2.289 1.00 98.56 154 GLY A N 1
ATOM 1228 C CA . GLY A 1 154 ? -5.092 -0.421 -0.923 1.00 98.56 154 GLY A CA 1
ATOM 1229 C C . GLY A 1 154 ? -3.920 -0.278 0.047 1.00 98.56 154 GLY A C 1
ATOM 1230 O O . GLY A 1 154 ? -2.810 -0.726 -0.249 1.00 98.56 154 GLY A O 1
ATOM 1231 N N . VAL A 1 155 ? -4.154 0.333 1.206 1.00 98.44 155 VAL A N 1
ATOM 1232 C CA . VAL A 1 155 ? -3.184 0.380 2.312 1.00 98.44 155 VAL A CA 1
ATOM 1233 C C . VAL A 1 155 ? -3.876 -0.001 3.609 1.00 98.44 155 VAL A C 1
ATOM 1235 O O . VAL A 1 155 ? -4.980 0.483 3.874 1.00 98.44 155 VAL A O 1
ATOM 1238 N N . THR A 1 156 ? -3.243 -0.859 4.411 1.00 98.31 156 THR A N 1
ATOM 1239 C CA . THR A 1 156 ? -3.746 -1.177 5.748 1.00 98.31 156 THR A CA 1
ATOM 1240 C C . THR A 1 156 ? -3.156 -0.256 6.812 1.00 98.31 156 THR A C 1
ATOM 1242 O O . THR A 1 156 ? -2.003 0.168 6.731 1.00 98.31 156 THR A O 1
ATOM 1245 N N . PHE A 1 157 ? -3.953 0.047 7.831 1.00 97.50 157 PHE A N 1
ATOM 1246 C CA . PHE A 1 157 ? -3.505 0.706 9.055 1.00 97.50 157 PHE A CA 1
ATOM 1247 C C . PHE A 1 157 ? -4.375 0.258 10.236 1.00 97.50 157 PHE A C 1
ATOM 1249 O O . PHE A 1 157 ? -5.455 -0.302 10.036 1.00 97.50 157 PHE A O 1
ATOM 1256 N N . SER A 1 158 ? -3.932 0.538 11.461 1.00 95.62 158 SER A N 1
ATOM 1257 C CA . SER A 1 158 ? -4.701 0.244 12.678 1.00 95.62 158 SER A CA 1
ATOM 1258 C C . SER A 1 158 ? -5.054 1.523 13.433 1.00 95.62 158 SER A C 1
ATOM 1260 O O . SER A 1 158 ? -6.224 1.901 13.494 1.00 95.62 158 SER A O 1
ATOM 1262 N N . ASP A 1 159 ? -4.041 2.219 13.956 1.00 94.94 159 ASP A N 1
ATOM 1263 C CA . ASP A 1 159 ? -4.177 3.481 14.686 1.00 94.94 159 ASP A CA 1
ATOM 1264 C C . ASP A 1 159 ? -3.367 4.596 14.010 1.00 94.94 159 ASP A C 1
ATOM 1266 O O . ASP A 1 159 ? -2.248 4.913 14.401 1.00 94.94 159 ASP A O 1
ATOM 1270 N N . ASP A 1 160 ? -3.934 5.169 12.949 1.00 96.19 160 ASP A N 1
ATOM 1271 C CA . ASP A 1 160 ? -3.312 6.248 12.177 1.00 96.19 160 ASP A CA 1
ATOM 1272 C C . ASP A 1 160 ? -4.317 7.400 11.977 1.00 96.19 160 ASP A C 1
ATOM 1274 O O . ASP A 1 160 ? -5.006 7.480 10.952 1.00 96.19 160 ASP A O 1
ATOM 1278 N N . PRO A 1 161 ? -4.444 8.319 12.955 1.00 96.12 161 PRO A N 1
ATOM 1279 C CA . PRO A 1 161 ? -5.309 9.484 12.802 1.00 96.12 161 PRO A CA 1
ATOM 1280 C C . PRO A 1 161 ? -4.828 10.431 11.693 1.00 96.12 161 PRO A C 1
ATOM 1282 O O . PRO A 1 161 ? -5.629 11.224 11.199 1.00 96.12 161 PRO A O 1
ATOM 1285 N N . ILE A 1 162 ? -3.556 10.366 11.275 1.00 97.06 162 ILE A N 1
ATOM 1286 C CA . ILE A 1 162 ? -3.027 11.206 10.194 1.00 97.06 162 ILE A CA 1
ATOM 1287 C C . ILE A 1 162 ? -3.649 10.789 8.861 1.00 97.06 162 ILE A C 1
ATOM 1289 O O . ILE A 1 162 ? -4.126 11.653 8.126 1.00 97.06 162 ILE A O 1
ATOM 1293 N N . ALA A 1 163 ? -3.745 9.485 8.586 1.00 97.50 163 ALA A N 1
ATOM 1294 C CA . ALA A 1 163 ? -4.426 8.965 7.398 1.00 97.50 163 ALA A CA 1
ATOM 1295 C C . ALA A 1 163 ? -5.877 9.465 7.289 1.00 97.50 163 ALA A C 1
ATOM 1297 O O . ALA A 1 163 ? -6.317 9.900 6.224 1.00 97.50 163 ALA A O 1
ATOM 1298 N N . LEU A 1 164 ? -6.603 9.477 8.411 1.00 98.06 164 LEU A N 1
ATOM 1299 C CA . LEU A 1 164 ? -8.004 9.905 8.468 1.00 98.06 164 LEU A CA 1
ATOM 1300 C C . LEU A 1 164 ? -8.195 11.422 8.329 1.00 98.06 164 LEU A C 1
ATOM 1302 O O . LEU A 1 164 ? -9.256 11.877 7.908 1.00 98.06 164 LEU A O 1
ATOM 1306 N N . ARG A 1 165 ? -7.182 12.230 8.656 1.00 97.44 165 ARG A N 1
ATOM 1307 C CA . ARG A 1 165 ? -7.204 13.687 8.431 1.00 97.44 165 ARG A CA 1
ATOM 1308 C C . ARG A 1 165 ? -6.915 14.074 6.979 1.00 97.44 165 ARG A C 1
ATOM 1310 O O . ARG A 1 165 ? -7.109 15.231 6.623 1.00 97.44 165 ARG A O 1
ATOM 1317 N N . LEU A 1 166 ? -6.455 13.131 6.157 1.00 97.44 166 LEU A N 1
ATOM 1318 C CA . LEU A 1 166 ? -6.008 13.362 4.781 1.00 97.44 166 LEU A CA 1
ATOM 1319 C C . LEU A 1 166 ? -6.916 12.699 3.732 1.00 97.44 166 LEU A C 1
ATOM 1321 O O . LEU A 1 166 ? -6.516 12.568 2.575 1.00 97.44 166 LEU A O 1
ATOM 1325 N N . LEU A 1 167 ? -8.144 12.318 4.110 1.00 96.56 167 LEU A N 1
ATOM 1326 C CA . LEU A 1 167 ? -9.105 11.657 3.215 1.00 96.56 167 LEU A CA 1
ATOM 1327 C C . LEU A 1 167 ? -9.427 12.474 1.955 1.00 96.56 167 LEU A C 1
ATOM 1329 O O . LEU A 1 167 ? -9.672 11.879 0.910 1.00 96.56 167 LEU A O 1
ATOM 1333 N N . ASP A 1 168 ? -9.336 13.805 2.004 1.00 94.00 168 ASP A N 1
ATOM 1334 C CA . ASP A 1 168 ? -9.511 14.666 0.823 1.00 94.00 168 ASP A CA 1
ATOM 1335 C C . ASP A 1 168 ? -8.456 14.408 -0.272 1.00 94.00 168 ASP A C 1
ATOM 1337 O O . ASP A 1 168 ? -8.699 14.662 -1.452 1.00 94.00 168 ASP A O 1
ATOM 1341 N N . TYR A 1 169 ? -7.284 13.878 0.098 1.00 93.56 169 TYR A N 1
ATOM 1342 C CA . TYR A 1 169 ? -6.216 13.524 -0.838 1.00 93.56 169 TYR A CA 1
ATOM 1343 C C . TYR A 1 169 ? -6.294 12.053 -1.267 1.00 93.56 169 TYR A C 1
ATOM 1345 O O . TYR A 1 169 ? -6.145 11.739 -2.454 1.00 93.56 169 TYR A O 1
ATOM 1353 N N . THR A 1 170 ? -6.528 11.136 -0.323 1.00 94.69 170 THR A N 1
ATOM 1354 C CA . THR A 1 170 ? -6.450 9.683 -0.565 1.00 94.69 170 THR A CA 1
ATOM 1355 C C . THR A 1 170 ? -7.778 9.037 -0.957 1.00 94.69 170 THR A C 1
ATOM 1357 O O . THR A 1 170 ? -7.769 8.100 -1.753 1.00 94.69 170 THR A O 1
ATOM 1360 N N . SER A 1 171 ? -8.910 9.574 -0.500 1.00 94.88 171 SER A N 1
ATOM 1361 C CA . SER A 1 171 ? -10.208 8.895 -0.371 1.00 94.88 171 SER A CA 1
ATOM 1362 C C . SER A 1 171 ? -10.224 7.790 0.691 1.00 94.88 171 SER A C 1
ATOM 1364 O O . SER A 1 171 ? -9.241 7.082 0.914 1.00 94.88 171 SER A O 1
ATOM 1366 N N . SER A 1 172 ? -11.388 7.589 1.311 1.00 97.88 172 SER A N 1
ATOM 1367 C CA . SER A 1 172 ? -11.653 6.441 2.178 1.00 97.88 172 SER A CA 1
ATOM 1368 C C . SER A 1 172 ? -11.691 5.119 1.413 1.00 97.88 172 SER A C 1
ATOM 1370 O O . SER A 1 172 ? -11.485 4.081 2.026 1.00 97.88 172 SER A O 1
ATOM 1372 N N . ASP A 1 173 ? -11.885 5.123 0.089 1.00 97.75 173 ASP A N 1
ATOM 1373 C CA . ASP A 1 173 ? -12.062 3.905 -0.723 1.00 97.75 173 ASP A CA 1
ATOM 1374 C C . ASP A 1 173 ? -10.801 3.024 -0.828 1.00 97.75 173 ASP A C 1
ATOM 1376 O O . ASP A 1 173 ? -10.894 1.863 -1.228 1.00 97.75 173 ASP A O 1
ATOM 1380 N N . VAL A 1 174 ? -9.621 3.552 -0.491 1.00 98.19 174 VAL A N 1
ATOM 1381 C CA . VAL A 1 174 ? -8.329 2.844 -0.617 1.00 98.19 174 VAL A CA 1
ATOM 1382 C C . VAL A 1 174 ? -7.707 2.461 0.724 1.00 98.19 174 VAL A C 1
ATOM 1384 O O . VAL A 1 174 ? -6.618 1.891 0.758 1.00 98.19 174 VAL A O 1
ATOM 1387 N N . LEU A 1 175 ? -8.372 2.776 1.833 1.00 98.62 175 LEU A N 1
ATOM 1388 C CA . LEU A 1 175 ? -7.868 2.479 3.167 1.00 98.62 175 LEU A CA 1
ATOM 1389 C C . LEU A 1 175 ? -8.570 1.252 3.746 1.00 98.62 175 LEU A C 1
ATOM 1391 O O . LEU A 1 175 ? -9.776 1.073 3.575 1.00 98.62 175 LEU A O 1
ATOM 1395 N N . LEU A 1 176 ? -7.814 0.408 4.437 1.00 98.69 176 LEU A N 1
ATOM 1396 C CA . LEU A 1 176 ? -8.311 -0.792 5.094 1.00 98.69 176 LEU A CA 1
ATOM 1397 C C . LEU A 1 176 ? -7.869 -0.768 6.554 1.00 98.69 176 LEU A C 1
ATOM 1399 O O . LEU A 1 176 ? -6.690 -0.583 6.845 1.00 98.69 176 LEU A O 1
ATOM 1403 N N . TRP A 1 177 ? -8.794 -0.983 7.480 1.00 98.56 177 TRP A N 1
ATOM 1404 C CA . TRP A 1 177 ? -8.412 -1.212 8.867 1.00 98.56 177 TRP A CA 1
ATOM 1405 C C . TRP A 1 177 ? -7.939 -2.662 9.048 1.00 98.56 177 TRP A C 1
ATOM 1407 O O . TRP A 1 177 ? -8.601 -3.593 8.586 1.00 98.56 177 TRP A O 1
ATOM 1417 N N . GLY A 1 178 ? -6.805 -2.863 9.715 1.00 97.69 178 GLY A N 1
ATOM 1418 C CA . GLY A 1 178 ? -6.279 -4.180 10.083 1.00 97.69 178 GLY A CA 1
ATOM 1419 C C . GLY A 1 178 ? -5.903 -4.212 11.559 1.00 97.69 178 GLY A C 1
ATOM 1420 O O . GLY A 1 178 ? -5.425 -3.214 12.083 1.00 97.69 178 GLY A O 1
ATOM 1421 N N . SER A 1 179 ? -6.123 -5.331 12.250 1.00 97.50 179 SER A N 1
ATOM 1422 C CA . SER A 1 179 ? -5.830 -5.423 13.690 1.00 97.50 179 SER A CA 1
ATOM 1423 C C . SER A 1 179 ? -4.374 -5.742 14.011 1.00 97.50 179 SER A C 1
ATOM 1425 O O . SER A 1 179 ? -3.983 -5.559 15.160 1.00 97.50 179 SER A O 1
ATOM 1427 N N . ASP A 1 180 ? -3.670 -6.306 13.030 1.00 96.25 180 ASP A N 1
ATOM 1428 C CA . ASP A 1 180 ? -2.328 -6.879 13.129 1.00 96.25 180 ASP A CA 1
ATOM 1429 C C . ASP A 1 180 ? -2.142 -7.872 14.290 1.00 96.25 180 ASP A C 1
ATOM 1431 O O . ASP A 1 180 ? -1.253 -7.796 15.129 1.00 96.25 180 ASP A O 1
ATOM 1435 N N . TYR A 1 181 ? -3.087 -8.806 14.406 1.00 96.50 181 TYR A N 1
ATOM 1436 C CA . TYR A 1 181 ? -3.022 -9.826 15.448 1.00 96.50 181 TYR A CA 1
ATOM 1437 C C . TYR A 1 181 ? -1.994 -10.908 15.069 1.00 96.50 181 TYR A C 1
ATOM 1439 O O . TYR A 1 181 ? -2.096 -11.432 13.955 1.00 96.50 181 TYR A O 1
ATOM 1447 N N . PRO A 1 182 ? -1.106 -11.354 15.986 1.00 96.00 182 PRO A N 1
ATOM 1448 C CA . PRO A 1 182 ? -1.067 -11.070 17.428 1.00 96.00 182 PRO A CA 1
ATOM 1449 C C . PRO A 1 182 ? 0.066 -10.123 17.871 1.00 96.00 182 PRO A C 1
ATOM 1451 O O . PRO A 1 182 ? 0.521 -10.249 19.008 1.00 96.00 182 PRO A O 1
ATOM 1454 N N . HIS A 1 183 ? 0.560 -9.254 16.991 1.00 92.62 183 HIS A N 1
ATOM 1455 C CA . HIS A 1 183 ? 1.738 -8.432 17.268 1.00 92.62 183 HIS A CA 1
ATOM 1456 C C . HIS A 1 183 ? 1.500 -7.409 18.389 1.00 92.62 183 HIS A C 1
ATOM 1458 O O . HIS A 1 183 ? 0.356 -7.052 18.694 1.00 92.62 183 HIS A O 1
ATOM 1464 N N . ASP A 1 184 ? 2.582 -6.947 19.018 1.00 90.25 184 ASP A N 1
ATOM 1465 C CA . ASP A 1 184 ? 2.549 -5.969 20.108 1.00 90.25 184 ASP A CA 1
ATOM 1466 C C . ASP A 1 184 ? 2.183 -4.557 19.637 1.00 90.25 184 ASP A C 1
ATOM 1468 O O . ASP A 1 184 ? 1.514 -3.827 20.371 1.00 90.25 184 ASP A O 1
ATOM 1472 N N . GLU A 1 185 ? 2.529 -4.200 18.401 1.00 88.31 185 GLU A N 1
ATOM 1473 C CA . GLU A 1 185 ? 2.048 -3.006 17.699 1.00 88.31 185 GLU A CA 1
ATOM 1474 C C . GLU A 1 185 ? 0.562 -3.087 17.311 1.00 88.31 185 GLU A C 1
ATOM 1476 O O . GLU A 1 185 ? -0.071 -2.064 17.024 1.00 88.31 185 GLU A O 1
ATOM 1481 N N . GLY A 1 186 ? -0.003 -4.296 17.320 1.00 93.69 186 GLY A N 1
ATOM 1482 C CA . GLY A 1 186 ? -1.388 -4.568 16.981 1.00 93.69 186 GLY A CA 1
ATOM 1483 C C . GLY A 1 186 ? -2.392 -4.019 17.999 1.00 93.69 186 GLY A C 1
ATOM 1484 O O . GLY A 1 186 ? -2.083 -3.415 19.024 1.00 93.69 186 GLY A O 1
ATOM 1485 N N . THR A 1 187 ? -3.675 -4.237 17.715 1.00 97.31 187 THR A N 1
ATOM 1486 C CA . THR A 1 187 ? -4.774 -3.658 18.517 1.00 97.31 187 THR A CA 1
ATOM 1487 C C . THR A 1 187 ? -5.448 -4.645 19.458 1.00 97.31 187 THR A C 1
ATOM 1489 O O . THR A 1 187 ? -6.340 -4.263 20.215 1.00 97.31 187 THR A O 1
ATOM 1492 N N . PHE A 1 188 ? -5.079 -5.923 19.412 1.00 96.56 188 PHE A N 1
ATOM 1493 C CA . PHE A 1 188 ? -5.693 -6.944 20.254 1.00 96.56 188 PHE A CA 1
ATOM 1494 C C . PHE A 1 188 ? -5.280 -6.771 21.730 1.00 96.56 188 PHE A C 1
ATOM 1496 O O . PHE A 1 188 ? -4.114 -6.498 21.995 1.00 96.56 188 PHE A O 1
ATOM 1503 N N . PRO A 1 189 ? -6.182 -6.970 22.717 1.00 96.56 189 PRO A N 1
ATOM 1504 C CA . PRO A 1 189 ? -7.604 -7.332 22.617 1.00 96.56 189 PRO A CA 1
ATOM 1505 C C . PRO A 1 189 ? -8.569 -6.128 22.539 1.00 96.56 189 PRO A C 1
ATOM 1507 O O . PRO A 1 189 ? -9.778 -6.302 22.673 1.00 96.56 189 PRO A O 1
ATOM 1510 N N . HIS A 1 190 ? -8.061 -4.915 22.322 1.00 97.19 190 HIS A N 1
ATOM 1511 C CA . HIS A 1 190 ? -8.790 -3.643 22.421 1.00 97.19 190 HIS A CA 1
ATOM 1512 C C . HIS A 1 190 ? -9.202 -3.044 21.065 1.00 97.19 190 HIS A C 1
ATOM 1514 O O . HIS A 1 190 ? -9.394 -1.835 20.942 1.00 97.19 190 HIS A O 1
ATOM 1520 N N . SER A 1 191 ? -9.359 -3.867 20.024 1.00 98.06 191 SER A N 1
ATOM 1521 C CA . SER A 1 191 ? -9.612 -3.390 18.657 1.00 98.06 191 SER A CA 1
ATOM 1522 C C . SER A 1 191 ? -10.838 -2.480 18.528 1.00 98.06 191 SER A C 1
ATOM 1524 O O . SER A 1 191 ? -10.789 -1.507 17.781 1.00 98.06 191 SER A O 1
ATOM 1526 N N . GLN A 1 192 ? -11.924 -2.759 19.258 1.00 97.94 192 GLN A N 1
ATOM 1527 C CA . GLN A 1 192 ? -13.124 -1.911 19.224 1.00 97.94 192 GLN A CA 1
ATOM 1528 C C . GLN A 1 192 ? -12.846 -0.519 19.809 1.00 97.94 192 GLN A C 1
ATOM 1530 O O . GLN A 1 192 ? -13.181 0.477 19.171 1.00 97.94 192 GLN A O 1
ATOM 1535 N N . ASP A 1 193 ? -12.150 -0.443 20.948 1.00 97.94 193 ASP A N 1
ATOM 1536 C CA . ASP A 1 193 ? -11.795 0.823 21.602 1.00 97.94 193 ASP A CA 1
ATOM 1537 C C . ASP A 1 193 ? -10.871 1.674 20.714 1.00 97.94 193 ASP A C 1
ATOM 1539 O O . ASP A 1 193 ? -11.041 2.891 20.600 1.00 97.94 193 ASP A O 1
ATOM 1543 N N . VAL A 1 194 ? -9.908 1.032 20.038 1.00 97.88 194 VAL A N 1
ATOM 1544 C CA . VAL A 1 194 ? -9.024 1.702 19.071 1.00 97.88 194 VAL A CA 1
ATOM 1545 C C . VAL A 1 194 ? -9.836 2.247 17.898 1.00 97.88 194 VAL A C 1
ATOM 1547 O O . VAL A 1 1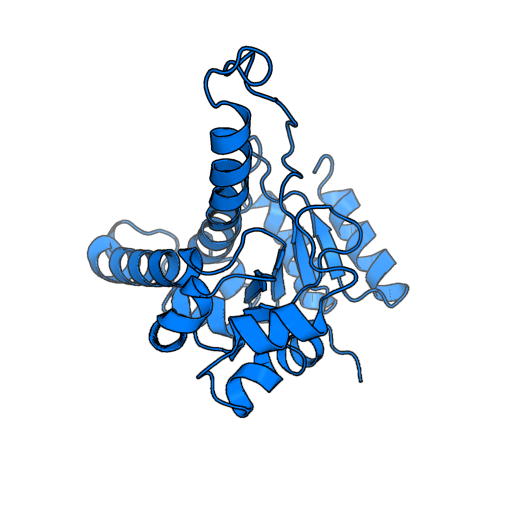94 ? -9.733 3.430 17.586 1.00 97.88 194 VAL A O 1
ATOM 1550 N N . ILE A 1 195 ? -10.708 1.438 17.289 1.00 98.19 195 ILE A N 1
ATOM 1551 C CA . ILE A 1 195 ? -11.572 1.887 16.186 1.00 98.19 195 ILE A CA 1
ATOM 1552 C C . ILE A 1 195 ? -12.465 3.061 16.620 1.00 98.19 195 ILE A C 1
ATOM 1554 O O . ILE A 1 195 ? -12.659 4.007 15.857 1.00 98.19 195 ILE A O 1
ATOM 1558 N N . GLU A 1 196 ? -13.042 3.031 17.821 1.00 97.56 196 GLU A N 1
ATOM 1559 C CA . GLU A 1 196 ? -13.872 4.127 18.328 1.00 97.56 196 GLU A CA 1
ATOM 1560 C C . GLU A 1 196 ? -13.077 5.421 18.514 1.00 97.56 196 GLU A C 1
ATOM 1562 O O . GLU A 1 196 ? -13.512 6.478 18.048 1.00 97.56 196 GLU A O 1
ATOM 1567 N N . ARG A 1 197 ? -11.896 5.334 19.133 1.00 97.31 197 ARG A N 1
ATOM 1568 C CA . ARG A 1 197 ? -11.013 6.481 19.365 1.00 97.31 197 ARG A CA 1
ATOM 1569 C C . ARG A 1 197 ? -10.493 7.076 18.058 1.00 97.31 197 ARG A C 1
ATOM 1571 O O . ARG A 1 197 ? -10.597 8.284 17.853 1.00 97.31 197 ARG A O 1
ATOM 1578 N N . THR A 1 198 ? -9.914 6.252 17.190 1.00 97.44 198 THR A N 1
ATOM 1579 C CA . THR A 1 198 ? -9.191 6.706 15.992 1.00 97.44 198 T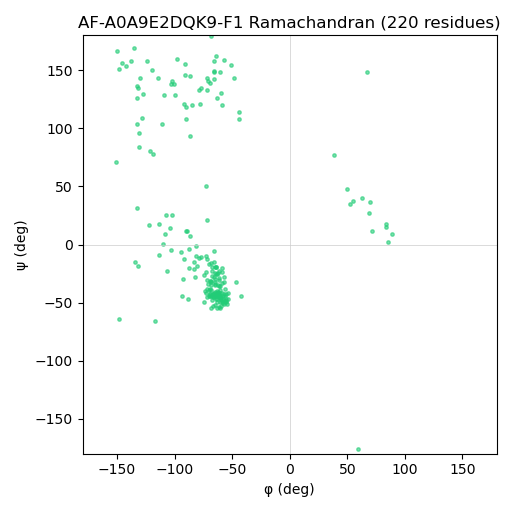HR A CA 1
ATOM 1580 C C . THR A 1 198 ? -10.145 7.314 14.962 1.00 97.44 198 THR A C 1
ATOM 1582 O O . THR A 1 198 ? -9.816 8.321 14.340 1.00 97.44 198 THR A O 1
ATOM 1585 N N . PHE A 1 199 ? -11.369 6.784 14.842 1.00 98.31 199 PHE A N 1
ATOM 1586 C CA . PHE A 1 199 ? -12.391 7.290 13.915 1.00 98.31 199 PHE A CA 1
ATOM 1587 C C . PHE A 1 199 ? -13.288 8.385 14.517 1.00 98.31 199 PHE A C 1
ATOM 1589 O O . PHE A 1 199 ? -14.306 8.746 13.920 1.00 98.31 199 PHE A O 1
ATOM 1596 N N . ALA A 1 200 ? -12.942 8.943 15.680 1.00 96.94 200 ALA A N 1
ATOM 1597 C CA . ALA A 1 200 ? -13.697 10.042 16.270 1.00 96.94 200 ALA A CA 1
ATOM 1598 C C . ALA A 1 200 ? -13.745 11.256 15.316 1.00 96.94 200 ALA A C 1
ATOM 1600 O O . ALA A 1 200 ? -12.719 11.827 14.940 1.00 96.94 200 ALA A O 1
ATOM 1601 N N . GLY A 1 201 ? -14.961 11.654 14.929 1.00 96.12 201 GLY A N 1
ATOM 1602 C CA . GLY A 1 201 ? -15.202 12.747 13.980 1.00 96.12 201 GLY A CA 1
ATOM 1603 C C . GLY A 1 201 ? -15.159 12.349 12.499 1.00 96.12 201 GLY A C 1
ATOM 1604 O O . GLY A 1 201 ? -15.349 13.216 11.651 1.00 96.12 201 GLY A O 1
ATOM 1605 N N . ILE A 1 202 ? -14.949 11.069 12.179 1.00 98.12 202 ILE A N 1
ATOM 1606 C CA . ILE A 1 202 ? -15.060 10.541 10.813 1.00 98.12 202 ILE A CA 1
ATOM 1607 C C . ILE A 1 202 ? -16.507 10.140 10.526 1.00 98.12 202 ILE A C 1
ATOM 1609 O O . ILE A 1 202 ? -17.229 9.680 11.415 1.0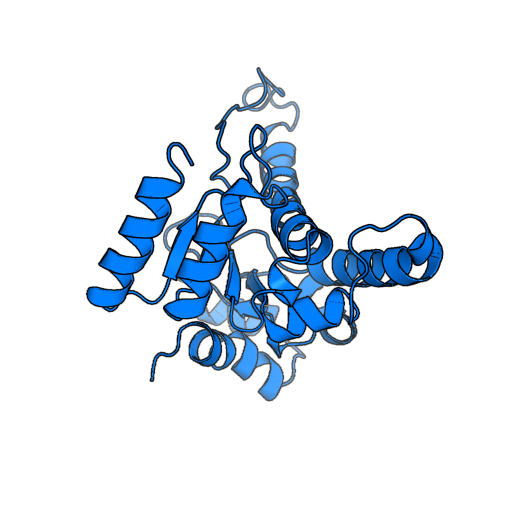0 98.12 202 ILE A O 1
ATOM 1613 N N . SER A 1 203 ? -16.948 10.336 9.281 1.00 98.06 203 SER A N 1
ATOM 1614 C CA . SER A 1 203 ? -18.306 9.988 8.868 1.00 98.06 203 SER A CA 1
ATOM 1615 C C . SER A 1 203 ? -18.568 8.485 9.046 1.00 98.06 203 SER A C 1
ATOM 1617 O O . SER A 1 203 ? -17.670 7.650 8.910 1.00 98.06 203 SER A O 1
ATOM 1619 N N . ALA A 1 204 ? -19.818 8.117 9.342 1.00 98.19 204 ALA A N 1
ATOM 1620 C CA . ALA A 1 204 ? -20.196 6.708 9.461 1.00 98.19 204 ALA A CA 1
ATOM 1621 C C . ALA A 1 204 ? -19.988 5.939 8.142 1.00 98.19 204 ALA A C 1
ATOM 1623 O O . ALA A 1 204 ? -19.689 4.746 8.170 1.00 98.19 204 ALA A O 1
ATOM 1624 N N . GLU A 1 205 ? -20.120 6.624 7.003 1.00 98.38 205 GLU A N 1
ATOM 1625 C CA . GLU A 1 205 ? -19.866 6.066 5.675 1.00 98.38 205 GLU A CA 1
ATOM 1626 C C . GLU A 1 205 ? -18.383 5.734 5.484 1.00 98.38 205 GLU A C 1
ATOM 1628 O O . GLU A 1 205 ? -18.053 4.587 5.189 1.00 98.38 205 GLU A O 1
ATOM 1633 N N . ASP A 1 206 ? -17.484 6.691 5.726 1.00 98.50 206 ASP A N 1
ATOM 1634 C CA . ASP A 1 206 ? -16.041 6.469 5.584 1.00 98.50 206 ASP A CA 1
ATOM 1635 C C . ASP A 1 206 ? -15.547 5.414 6.569 1.00 98.50 206 ASP A C 1
ATOM 1637 O O . ASP A 1 206 ? -14.804 4.512 6.186 1.00 98.50 206 ASP A O 1
ATOM 1641 N N . LYS A 1 207 ? -16.013 5.459 7.825 1.00 98.50 207 LYS A N 1
ATOM 1642 C CA . LYS A 1 207 ? -15.690 4.427 8.817 1.00 98.50 207 LYS A CA 1
ATOM 1643 C C . LYS A 1 207 ? -16.077 3.044 8.300 1.00 98.50 207 LYS A C 1
ATOM 1645 O O . LYS A 1 207 ? -15.252 2.138 8.339 1.00 98.50 207 LYS A O 1
ATOM 1650 N N . ARG A 1 208 ? -17.301 2.881 7.785 1.00 98.19 208 ARG A N 1
ATOM 1651 C CA . ARG A 1 208 ? -17.794 1.602 7.254 1.00 98.19 208 ARG A CA 1
ATOM 1652 C C . ARG A 1 208 ? -16.977 1.122 6.051 1.00 98.19 208 ARG A C 1
ATOM 1654 O O . ARG A 1 208 ? -16.636 -0.061 5.996 1.00 98.19 208 ARG A O 1
ATOM 1661 N N . LYS A 1 209 ? -16.623 2.020 5.128 1.00 98.44 209 LYS A N 1
ATOM 1662 C CA . LYS A 1 209 ? -15.761 1.681 3.989 1.00 98.44 209 LYS A CA 1
ATOM 1663 C C . LYS A 1 209 ? -14.430 1.111 4.457 1.00 98.44 209 LYS A C 1
ATOM 1665 O O . LYS A 1 209 ? -14.049 0.016 4.050 1.00 98.44 209 LYS A O 1
ATOM 1670 N N . ILE A 1 210 ? -13.775 1.827 5.366 1.00 98.69 210 ILE A N 1
ATOM 1671 C CA . ILE A 1 210 ? -12.421 1.516 5.821 1.00 98.69 210 ILE A CA 1
ATOM 1672 C C . ILE A 1 210 ? -12.384 0.232 6.659 1.00 98.69 210 ILE A C 1
ATOM 1674 O O . ILE A 1 210 ? -11.496 -0.597 6.470 1.00 98.69 210 ILE A O 1
ATOM 1678 N N . VAL A 1 211 ? -13.348 0.034 7.562 1.00 98.25 211 VAL A N 1
ATOM 1679 C CA . VAL A 1 211 ? -13.368 -1.141 8.454 1.00 98.25 211 VAL A CA 1
ATOM 1680 C C . VAL A 1 211 ? -13.969 -2.395 7.818 1.00 98.25 211 VAL A C 1
ATOM 1682 O O . VAL A 1 211 ? -13.807 -3.480 8.370 1.00 98.25 211 VAL A O 1
ATOM 1685 N N . TYR A 1 212 ? -14.683 -2.275 6.692 1.00 97.38 212 TYR A N 1
ATOM 1686 C CA . TYR A 1 212 ? -15.431 -3.399 6.127 1.00 97.38 212 TYR A CA 1
ATOM 1687 C C . TYR A 1 212 ? -15.530 -3.391 4.595 1.00 97.38 212 TYR A C 1
ATOM 1689 O O . TYR A 1 212 ? -15.006 -4.306 3.951 1.00 97.38 212 TYR A O 1
ATOM 1697 N N . ASP A 1 213 ? -16.192 -2.394 3.987 1.00 98.19 213 ASP A N 1
ATOM 1698 C CA . ASP A 1 213 ? -16.601 -2.509 2.574 1.00 98.19 213 ASP A CA 1
ATOM 1699 C C . ASP A 1 213 ? -15.393 -2.592 1.613 1.00 98.19 213 ASP A C 1
ATOM 1701 O O . ASP A 1 213 ? -15.455 -3.291 0.599 1.00 98.19 213 ASP A O 1
ATOM 1705 N N . ASN A 1 214 ? -14.266 -1.944 1.932 1.00 98.25 214 ASN A N 1
ATOM 1706 C CA . ASN A 1 214 ? -13.064 -1.978 1.095 1.00 98.25 214 ASN A CA 1
ATOM 1707 C C . ASN A 1 214 ? -12.383 -3.343 1.093 1.00 98.25 214 ASN A C 1
ATOM 1709 O O . ASN A 1 214 ? -12.021 -3.836 0.024 1.00 98.25 214 ASN A O 1
ATOM 1713 N N . ALA A 1 215 ? -12.244 -3.979 2.260 1.00 97.50 215 ALA A N 1
ATOM 1714 C CA . ALA A 1 215 ? -11.702 -5.331 2.351 1.00 97.50 215 ALA A CA 1
ATOM 1715 C C . ALA A 1 215 ? -12.585 -6.306 1.559 1.00 97.50 215 ALA A C 1
ATOM 1717 O O . ALA A 1 215 ? -12.084 -7.063 0.724 1.00 97.50 215 ALA A O 1
ATOM 1718 N N . LYS A 1 216 ? -13.907 -6.194 1.733 1.00 96.81 216 LYS A N 1
ATOM 1719 C CA . LYS A 1 216 ? -14.896 -6.957 0.971 1.00 96.81 216 LYS A CA 1
ATOM 1720 C C . LYS A 1 216 ? -14.722 -6.777 -0.542 1.00 96.81 216 LYS A C 1
ATOM 1722 O O . LYS A 1 216 ? -14.640 -7.757 -1.279 1.00 96.81 216 LYS A O 1
ATOM 1727 N N . ARG A 1 217 ? -14.614 -5.533 -1.015 1.00 96.19 217 ARG A N 1
ATOM 1728 C CA . ARG A 1 217 ? -14.436 -5.186 -2.437 1.00 96.19 217 ARG A CA 1
ATOM 1729 C C . ARG A 1 217 ? -13.110 -5.687 -3.018 1.00 96.19 217 ARG A C 1
ATOM 1731 O O . ARG A 1 217 ? -13.066 -6.122 -4.171 1.00 96.19 217 ARG A O 1
ATOM 1738 N N . ILE A 1 218 ? -12.021 -5.576 -2.261 1.00 97.00 218 ILE A N 1
ATOM 1739 C CA . ILE A 1 218 ? -10.676 -5.919 -2.734 1.00 97.00 218 ILE A CA 1
ATOM 1740 C C . ILE A 1 218 ? -10.505 -7.435 -2.814 1.00 97.00 218 ILE A C 1
ATOM 1742 O O . ILE A 1 218 ? -10.105 -7.928 -3.868 1.00 97.00 218 ILE A O 1
ATOM 1746 N N . TYR A 1 219 ? -10.862 -8.157 -1.750 1.00 96.12 219 TYR A N 1
ATOM 1747 C CA . TYR A 1 219 ? -10.641 -9.602 -1.635 1.00 96.12 219 TYR A CA 1
ATOM 1748 C C . TYR A 1 219 ? -11.819 -10.461 -2.119 1.00 96.12 219 TYR A C 1
ATOM 1750 O O . TYR A 1 219 ? -11.655 -11.665 -2.303 1.00 96.12 219 TYR A O 1
ATOM 1758 N N . GLY A 1 220 ? -12.995 -9.867 -2.347 1.00 91.62 220 GLY A N 1
ATOM 1759 C CA . GLY A 1 220 ? -14.143 -10.551 -2.945 1.00 91.62 220 GLY A CA 1
ATOM 1760 C C . GLY A 1 220 ? -14.796 -11.601 -2.042 1.00 91.62 220 GLY A C 1
ATOM 1761 O O . GLY A 1 220 ? -15.209 -12.646 -2.544 1.00 91.62 220 GLY A O 1
ATOM 1762 N N . PHE A 1 221 ? -14.862 -11.355 -0.730 1.00 85.38 221 PHE A N 1
ATOM 1763 C CA . PHE A 1 221 ? -15.639 -12.182 0.205 1.00 85.38 221 PHE A CA 1
ATOM 1764 C C . PHE A 1 221 ? -17.072 -11.646 0.378 1.00 85.38 221 PHE A C 1
ATOM 1766 O O . PHE A 1 221 ? -17.334 -10.473 0.117 1.00 85.38 221 PHE A O 1
ATOM 1773 N N . GLU A 1 222 ? -18.019 -12.510 0.756 1.00 71.69 222 GLU A N 1
ATOM 1774 C CA . GLU A 1 222 ? -19.443 -12.155 0.923 1.00 71.69 222 GLU A CA 1
ATOM 1775 C C . GLU A 1 222 ? -19.753 -11.515 2.278 1.00 71.69 222 GLU A C 1
ATOM 1777 O O . GLU A 1 222 ? -19.184 -11.958 3.298 1.00 71.69 222 GLU A O 1
#

Radius of gyration: 17.85 Å; Cα contacts (8 Å, |Δi|>4): 352; chains: 1; bounding box: 46×43×44 Å

Mean predicted aligned error: 4.19 Å

Solvent-accessible surface area (backbone atoms only — not comparable to full-atom values): 12257 Å² total; per-residue (Å²): 128,93,53,64,73,58,50,32,54,47,50,58,51,41,38,77,71,67,48,38,61,47,80,50,52,38,45,32,87,98,60,50,76,49,45,75,82,46,50,62,42,51,46,46,28,27,80,53,63,28,28,41,34,26,34,50,95,37,45,73,65,89,64,76,64,87,76,56,26,55,92,76,72,68,53,24,53,62,51,48,63,57,53,54,24,59,51,54,53,51,48,57,52,28,36,50,53,52,38,52,50,70,78,33,71,66,33,35,37,32,38,32,68,36,50,47,48,64,52,36,57,51,36,52,50,48,35,50,47,49,68,79,36,48,94,76,50,71,62,82,71,95,62,51,52,46,56,53,39,66,72,24,40,35,31,22,28,71,86,51,55,60,30,70,74,37,35,94,69,56,44,45,78,30,34,28,58,44,53,54,77,90,48,89,91,28,36,72,95,47,47,68,62,49,53,56,61,55,47,62,92,56,52,74,64,47,50,44,28,20,67,43,53,31,53,32,68,72,56,67,59,135

Sequence (222 aa):
MIDLQQSVKEVERVAKAGYRSIKIPLTVDSRPYNLPEYERLWAACADHDIVVSLHAFTESEDHYPEDWGEEEGHGGALSHMAMSMARGQSPVALLISSGALQRHPNLKFVVVECGAGWLAWLLYVMDEQVEKKHMWIRPSLEMKPSEFFRRQGGVTFSDDPIALRLLDYTSSDVLLWGSDYPHDEGTFPHSQDVIERTFAGISAEDKRKIVYDNAKRIYGFE